Protein AF-A0A7J2ISH5-F1 (afdb_monomer)
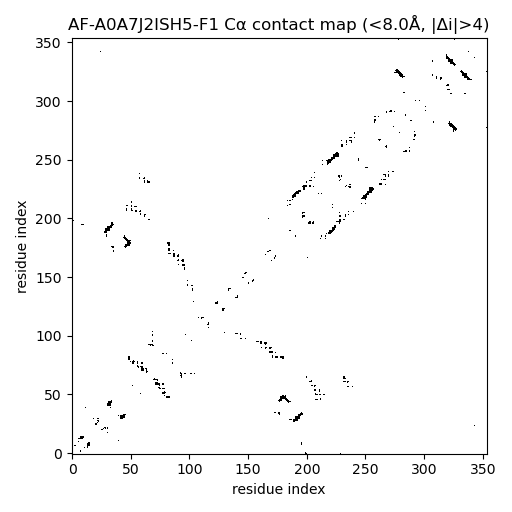
Structure (mmCIF, N/CA/C/O backbone):
data_AF-A0A7J2ISH5-F1
#
_entry.id   AF-A0A7J2ISH5-F1
#
loop_
_atom_site.group_PDB
_atom_site.id
_atom_site.type_symbol
_atom_site.label_atom_id
_atom_site.label_alt_id
_atom_site.label_comp_id
_atom_site.label_asym_id
_atom_site.label_entity_id
_atom_site.label_seq_id
_atom_site.pdbx_PDB_ins_code
_atom_site.Cartn_x
_atom_site.Cartn_y
_atom_site.Cartn_z
_atom_site.occupancy
_atom_site.B_iso_or_equiv
_atom_site.auth_seq_id
_atom_site.auth_comp_id
_atom_site.auth_asym_id
_atom_site.auth_atom_id
_atom_site.pdbx_PDB_model_num
ATOM 1 N N . MET A 1 1 ? 5.083 5.570 8.908 1.00 40.94 1 MET A N 1
ATOM 2 C CA . MET A 1 1 ? 6.265 6.391 8.578 1.00 40.94 1 MET A CA 1
ATOM 3 C C . MET A 1 1 ? 5.951 7.244 7.357 1.00 40.94 1 MET A C 1
ATOM 5 O O . MET A 1 1 ? 5.723 6.684 6.296 1.00 40.94 1 MET A O 1
ATOM 9 N N . ASN A 1 2 ? 5.937 8.576 7.490 1.00 43.66 2 ASN A N 1
ATOM 10 C CA . ASN A 1 2 ? 5.991 9.467 6.325 1.00 43.66 2 ASN A CA 1
ATOM 11 C C . ASN A 1 2 ? 7.421 9.407 5.792 1.00 43.66 2 ASN A C 1
ATOM 13 O O . ASN A 1 2 ? 8.337 9.853 6.484 1.00 43.66 2 ASN A O 1
ATOM 17 N N . ARG A 1 3 ? 7.624 8.808 4.616 1.00 52.16 3 ARG A N 1
ATOM 18 C CA . ARG A 1 3 ? 8.932 8.727 3.952 1.00 52.16 3 ARG A CA 1
ATOM 19 C C . ARG A 1 3 ? 9.424 10.153 3.678 1.00 52.16 3 ARG A C 1
ATOM 21 O O . ARG A 1 3 ? 8.978 10.807 2.735 1.00 52.16 3 ARG A O 1
ATOM 28 N N . LYS A 1 4 ? 10.262 10.679 4.576 1.00 47.38 4 LYS A N 1
ATOM 29 C CA . LYS A 1 4 ? 10.822 12.033 4.504 1.00 47.38 4 LYS A CA 1
ATOM 30 C C . LYS A 1 4 ? 12.068 12.000 3.634 1.00 47.38 4 LYS A C 1
ATOM 32 O O . LYS A 1 4 ? 13.086 11.486 4.067 1.00 47.38 4 LYS A O 1
ATOM 37 N N . GLY A 1 5 ? 12.012 12.601 2.454 1.00 44.84 5 GLY A N 1
ATOM 38 C CA . GLY A 1 5 ? 13.167 12.739 1.573 1.00 44.84 5 GLY A CA 1
ATOM 39 C C . GLY A 1 5 ? 12.929 13.824 0.532 1.00 44.84 5 GLY A C 1
ATOM 40 O O . GLY A 1 5 ? 11.785 14.128 0.204 1.00 44.84 5 GLY A O 1
ATOM 41 N N . LYS A 1 6 ? 14.009 14.402 -0.004 1.00 42.66 6 LYS A N 1
ATOM 42 C CA . LYS A 1 6 ? 13.955 15.448 -1.044 1.00 42.66 6 LYS A CA 1
ATOM 43 C C . LYS A 1 6 ? 13.217 14.987 -2.316 1.00 42.66 6 LYS A C 1
ATOM 45 O O . LYS A 1 6 ? 12.696 15.811 -3.055 1.00 42.66 6 LYS A O 1
ATOM 50 N N . LEU A 1 7 ? 13.143 13.673 -2.535 1.00 43.91 7 LEU A N 1
ATOM 51 C CA . LEU A 1 7 ? 12.452 13.031 -3.657 1.00 43.91 7 LEU A CA 1
ATOM 52 C C . LEU A 1 7 ? 11.090 12.421 -3.274 1.00 43.91 7 LEU A C 1
ATOM 54 O O . LEU A 1 7 ? 10.508 11.691 -4.064 1.00 43.91 7 LEU A O 1
ATOM 58 N N . SER A 1 8 ? 10.572 12.710 -2.076 1.00 54.62 8 SER A N 1
ATOM 59 C CA . SER A 1 8 ? 9.232 12.273 -1.678 1.00 54.62 8 SER A CA 1
ATOM 60 C C . SER A 1 8 ? 8.175 13.007 -2.497 1.00 54.62 8 SER A C 1
ATOM 62 O O . SER A 1 8 ? 8.199 14.235 -2.568 1.00 54.62 8 SER A O 1
ATOM 64 N N . LEU A 1 9 ? 7.214 12.276 -3.057 1.00 55.91 9 LEU A N 1
ATOM 65 C CA . LEU A 1 9 ? 6.087 12.850 -3.799 1.00 55.91 9 LEU A CA 1
ATOM 66 C C . LEU A 1 9 ? 5.048 13.523 -2.888 1.00 55.91 9 LEU A C 1
ATOM 68 O O . LEU A 1 9 ? 4.191 14.270 -3.356 1.00 55.91 9 LEU A O 1
ATOM 72 N N . ASN A 1 10 ? 5.206 13.384 -1.567 1.00 58.44 10 ASN A N 1
ATOM 73 C CA . ASN A 1 10 ? 4.537 14.243 -0.590 1.00 58.44 10 ASN A CA 1
ATOM 74 C C . ASN A 1 10 ? 5.005 15.709 -0.676 1.00 58.44 10 ASN A C 1
ATOM 76 O O . ASN A 1 10 ? 4.338 16.583 -0.132 1.00 58.44 10 ASN A O 1
ATOM 80 N N . ASN A 1 11 ? 6.141 15.993 -1.327 1.00 65.75 11 ASN A N 1
ATOM 81 C CA . ASN A 1 11 ? 6.554 17.357 -1.648 1.00 65.75 11 ASN A CA 1
ATOM 82 C C . ASN A 1 11 ? 5.901 17.796 -2.979 1.00 65.75 11 ASN A C 1
ATOM 84 O O . ASN A 1 11 ? 6.202 17.188 -4.011 1.00 65.75 11 ASN A O 1
ATOM 88 N N . PRO A 1 12 ? 5.063 18.855 -2.987 1.00 67.94 12 PRO A N 1
ATOM 89 C CA . PRO A 1 12 ? 4.441 19.382 -4.203 1.00 67.94 12 PRO A CA 1
ATOM 90 C C . PRO A 1 12 ? 5.442 19.716 -5.318 1.00 67.94 12 PRO A C 1
ATOM 92 O O . PRO A 1 12 ? 5.183 19.416 -6.476 1.00 67.94 12 PRO A O 1
ATOM 95 N N . GLU A 1 13 ? 6.614 20.267 -4.989 1.00 67.00 13 GLU A N 1
ATOM 96 C CA . GLU A 1 13 ? 7.634 20.638 -5.983 1.00 67.00 13 GLU A CA 1
ATOM 97 C C . GLU A 1 13 ? 8.220 19.408 -6.684 1.00 67.00 13 GLU A C 1
ATOM 99 O O . GLU A 1 13 ? 8.442 19.402 -7.897 1.00 67.00 13 GLU A O 1
ATOM 104 N N . THR A 1 14 ? 8.462 18.348 -5.912 1.00 64.44 14 THR A N 1
ATOM 105 C CA . THR A 1 14 ? 8.976 17.076 -6.424 1.00 64.44 14 THR A CA 1
ATOM 106 C C . THR A 1 14 ? 7.922 16.373 -7.268 1.00 64.44 14 THR A C 1
ATOM 108 O O . THR A 1 14 ? 8.252 15.849 -8.333 1.00 64.44 14 THR A O 1
ATOM 111 N N . PHE A 1 15 ? 6.662 16.397 -6.827 1.00 68.94 15 PHE A N 1
ATOM 112 C CA . PHE A 1 15 ? 5.535 15.880 -7.597 1.00 68.94 15 PHE A CA 1
ATOM 113 C C . PHE A 1 15 ? 5.402 16.604 -8.939 1.00 68.94 15 PHE A C 1
ATOM 115 O O . PHE A 1 15 ? 5.421 15.957 -9.982 1.00 68.94 15 PHE A O 1
ATOM 122 N N . ASP A 1 16 ? 5.392 17.937 -8.936 1.00 69.50 16 ASP A N 1
ATOM 123 C CA . ASP A 1 16 ? 5.338 18.755 -10.150 1.00 69.50 16 ASP A CA 1
ATOM 124 C C . ASP A 1 16 ? 6.510 18.479 -11.092 1.00 69.50 16 ASP A C 1
ATOM 126 O O . ASP A 1 16 ? 6.350 18.448 -12.315 1.00 69.50 16 ASP A O 1
ATOM 130 N N . MET A 1 17 ? 7.711 18.294 -10.542 1.00 66.81 17 MET A N 1
ATOM 131 C CA . MET A 1 17 ? 8.890 17.937 -11.323 1.00 66.81 17 MET A CA 1
ATOM 132 C C . MET A 1 17 ? 8.715 16.571 -11.992 1.00 66.81 17 MET A C 1
ATOM 134 O O . MET A 1 17 ? 9.031 16.439 -13.179 1.00 66.81 17 MET A O 1
ATOM 138 N N . LEU A 1 18 ? 8.217 15.569 -11.261 1.00 67.94 18 LEU A N 1
ATOM 139 C CA . LEU A 1 18 ? 8.038 14.217 -11.787 1.00 67.94 18 LEU A CA 1
ATOM 140 C C . LEU A 1 18 ? 6.889 14.168 -12.796 1.00 67.94 18 LEU A C 1
ATOM 142 O O . LEU A 1 18 ? 7.069 13.607 -13.871 1.00 67.94 18 LEU A O 1
ATOM 146 N N . LEU A 1 19 ? 5.783 14.863 -12.537 1.00 72.50 19 LEU A N 1
ATOM 147 C CA . LEU A 1 19 ? 4.677 15.044 -13.476 1.00 72.50 19 LEU A CA 1
ATOM 148 C C . LEU A 1 19 ? 5.141 15.715 -14.775 1.00 72.50 19 LEU A C 1
ATOM 150 O O . LEU A 1 19 ? 4.875 15.216 -15.867 1.00 72.50 19 LEU A O 1
ATOM 154 N N . LYS A 1 20 ? 5.903 16.815 -14.685 1.00 71.06 20 LYS A N 1
ATOM 155 C CA . LYS A 1 20 ? 6.504 17.471 -15.861 1.00 71.06 20 LYS A CA 1
ATOM 156 C C . LYS A 1 20 ? 7.441 16.530 -16.607 1.00 71.06 20 LYS A C 1
ATOM 158 O O . LYS A 1 20 ? 7.514 16.598 -17.833 1.00 71.06 20 LYS A O 1
ATOM 163 N N . LEU A 1 21 ? 8.174 15.678 -15.894 1.00 66.69 21 LEU A N 1
ATOM 164 C CA . LEU A 1 21 ? 9.061 14.697 -16.503 1.00 66.69 21 LEU A CA 1
ATOM 165 C C . LEU A 1 21 ? 8.260 13.612 -17.223 1.00 66.69 21 LEU A C 1
ATOM 167 O O . LEU A 1 21 ? 8.535 13.375 -18.393 1.00 66.69 21 LEU A O 1
ATOM 171 N N . VAL A 1 22 ? 7.247 13.021 -16.593 1.00 70.56 22 VAL A N 1
ATOM 172 C CA . VAL A 1 22 ? 6.375 12.016 -17.216 1.00 70.56 22 VAL A CA 1
ATOM 173 C C . VAL A 1 22 ? 5.675 12.614 -18.432 1.00 70.56 22 VAL A C 1
ATOM 175 O O . VAL A 1 22 ? 5.897 12.124 -19.531 1.00 70.56 22 VAL A O 1
ATOM 178 N N . ASN A 1 23 ? 4.989 13.751 -18.305 1.00 70.94 23 ASN A N 1
ATOM 179 C CA . ASN A 1 23 ? 4.281 14.383 -19.427 1.00 70.94 23 ASN A CA 1
ATOM 180 C C . ASN A 1 23 ? 5.216 14.783 -20.581 1.00 70.94 23 ASN A C 1
ATOM 182 O O . ASN A 1 23 ? 4.859 14.681 -21.752 1.00 70.94 23 ASN A O 1
ATOM 186 N N . LYS A 1 24 ? 6.446 15.224 -20.281 1.00 70.31 24 LYS A N 1
ATOM 187 C CA . LYS A 1 24 ? 7.432 15.584 -21.314 1.00 70.31 24 LYS A CA 1
ATOM 188 C C . LYS A 1 24 ? 8.067 14.364 -21.984 1.00 70.31 24 LYS A C 1
ATOM 190 O O . LYS A 1 24 ? 8.504 14.462 -23.130 1.00 70.31 24 LYS A O 1
ATOM 195 N N . LYS A 1 25 ? 8.245 13.264 -21.253 1.00 63.94 25 LYS A N 1
ATOM 196 C CA . LYS A 1 25 ? 9.018 12.091 -21.702 1.00 63.94 25 LYS A CA 1
ATOM 197 C C . LYS A 1 25 ? 8.127 10.966 -22.226 1.00 63.94 25 LYS A C 1
ATOM 199 O O . LYS A 1 25 ? 8.562 10.218 -23.095 1.00 63.94 25 LYS A O 1
ATOM 204 N N . LEU A 1 26 ? 6.905 10.880 -21.723 1.00 69.94 26 LEU A N 1
ATOM 205 C CA . LEU A 1 26 ? 5.863 9.917 -22.047 1.00 69.94 26 LEU A CA 1
ATOM 206 C C . LEU A 1 26 ? 4.548 10.684 -22.290 1.00 69.94 26 LEU A C 1
ATOM 208 O O . LEU A 1 26 ? 3.617 10.566 -21.502 1.00 69.94 26 LEU A O 1
ATOM 212 N N . PRO A 1 27 ? 4.451 11.484 -23.369 1.00 71.38 27 PRO A N 1
ATOM 213 C CA . PRO A 1 27 ? 3.268 12.312 -23.636 1.00 71.38 27 PRO A CA 1
ATOM 214 C C . PRO A 1 27 ? 1.985 11.505 -23.885 1.00 71.38 27 PRO A C 1
ATOM 216 O O . PRO A 1 27 ? 0.902 12.072 -23.885 1.00 71.38 27 PRO A O 1
ATOM 219 N N . GLU A 1 28 ? 2.111 10.196 -24.105 1.00 77.06 28 GLU A N 1
ATOM 220 C CA . GLU A 1 28 ? 0.989 9.273 -24.307 1.00 77.06 28 GLU A CA 1
ATOM 221 C C . GLU A 1 28 ? 0.719 8.393 -23.079 1.00 77.06 28 GLU A C 1
ATOM 223 O O . GLU A 1 28 ? -0.080 7.468 -23.152 1.00 77.06 28 GLU A O 1
ATOM 228 N N . ALA A 1 29 ? 1.400 8.648 -21.955 1.00 80.38 29 ALA A N 1
ATOM 229 C CA . ALA A 1 29 ? 1.060 8.004 -20.695 1.00 80.38 29 ALA A CA 1
ATOM 230 C C . ALA A 1 29 ? -0.149 8.693 -20.057 1.00 80.38 29 ALA A C 1
ATOM 232 O O . ALA A 1 29 ? -0.211 9.921 -19.959 1.00 80.38 29 ALA A O 1
ATOM 233 N N . ASN A 1 30 ? -1.075 7.887 -19.554 1.00 84.19 30 ASN A N 1
ATOM 234 C CA . ASN A 1 30 ? -2.210 8.353 -18.777 1.00 84.19 30 ASN A CA 1
ATOM 235 C C . ASN A 1 30 ? -1.737 8.565 -17.340 1.00 84.19 30 ASN A C 1
ATOM 237 O O . ASN A 1 30 ? -1.517 7.611 -16.593 1.00 84.19 30 ASN A O 1
ATOM 241 N N . THR A 1 31 ? -1.502 9.823 -16.978 1.00 85.06 31 THR A N 1
ATOM 242 C CA . THR A 1 31 ? -1.039 10.176 -15.635 1.00 85.06 31 THR A CA 1
ATOM 243 C C . THR A 1 31 ? -2.227 10.448 -14.726 1.00 85.06 31 THR A C 1
ATOM 245 O O . THR A 1 31 ? -3.045 11.315 -15.030 1.00 85.06 31 THR A O 1
ATOM 248 N N . MET A 1 32 ? -2.291 9.736 -13.604 1.00 88.00 32 MET A N 1
ATOM 249 C CA . MET A 1 32 ? -3.380 9.812 -12.634 1.00 88.00 32 MET A CA 1
ATOM 250 C C . MET A 1 32 ? -2.851 9.926 -11.204 1.00 88.00 32 MET A C 1
ATOM 252 O O . MET A 1 32 ? -1.710 9.559 -10.912 1.00 88.00 32 MET A O 1
ATOM 256 N N . TYR A 1 33 ? -3.699 10.408 -10.300 1.00 88.69 33 TYR A N 1
ATOM 257 C CA . TYR A 1 33 ? -3.421 10.485 -8.870 1.00 88.69 33 TYR A CA 1
ATOM 258 C C . TYR A 1 33 ? -4.453 9.702 -8.054 1.00 88.69 33 TYR A C 1
ATOM 260 O O . TYR A 1 33 ? -5.654 9.913 -8.201 1.00 88.69 33 TYR A O 1
ATOM 268 N N . PHE A 1 34 ? -3.978 8.851 -7.147 1.00 90.56 34 PHE A N 1
ATOM 269 C CA . PHE A 1 34 ? -4.79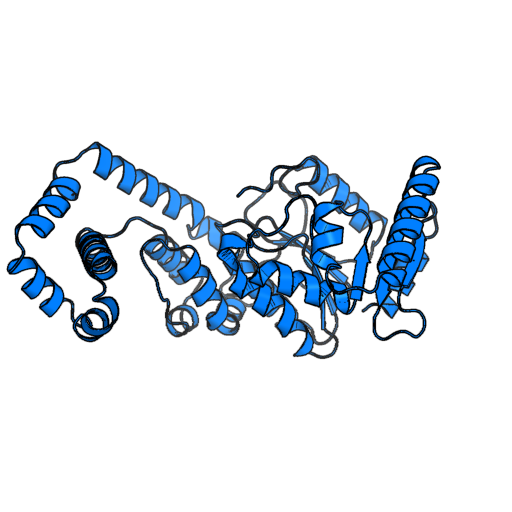3 8.127 -6.176 1.00 90.56 34 PHE A CA 1
ATOM 270 C C . PHE A 1 34 ? -4.396 8.532 -4.755 1.00 90.56 34 PHE A C 1
ATOM 272 O O . PHE A 1 34 ? -3.269 8.280 -4.329 1.00 90.56 34 PHE A O 1
ATOM 279 N N . GLY A 1 35 ? -5.300 9.158 -4.003 1.00 90.38 35 GLY A N 1
ATOM 280 C CA . GLY A 1 35 ? -5.009 9.580 -2.632 1.00 90.38 35 GLY A CA 1
ATOM 281 C C . GLY A 1 35 ? -5.889 10.720 -2.136 1.00 90.38 35 GLY A C 1
ATOM 282 O O . GLY A 1 35 ? -6.903 11.051 -2.744 1.00 90.38 35 GLY A O 1
ATOM 283 N N . VAL A 1 36 ? -5.516 11.346 -1.021 1.00 89.25 36 VAL A N 1
ATOM 284 C CA . VAL A 1 36 ? -6.387 12.304 -0.304 1.00 89.25 36 VAL A CA 1
ATOM 285 C C . VAL A 1 36 ? -6.113 13.784 -0.599 1.00 89.25 36 VAL A C 1
ATOM 287 O O . VAL A 1 36 ? -6.916 14.638 -0.210 1.00 89.25 36 VAL A O 1
ATOM 290 N N . ARG A 1 37 ? -5.001 14.111 -1.267 1.00 85.00 37 ARG A N 1
ATOM 291 C CA . ARG A 1 37 ? -4.600 15.492 -1.591 1.00 85.00 37 ARG A CA 1
ATOM 292 C C . ARG A 1 37 ? -5.498 16.116 -2.640 1.00 85.00 37 ARG A C 1
ATOM 294 O O . ARG A 1 37 ? -5.913 15.440 -3.569 1.00 85.00 37 ARG A O 1
ATOM 301 N N . GLU A 1 38 ? -5.729 17.417 -2.530 1.00 82.88 38 GLU A N 1
ATOM 302 C CA . GLU A 1 38 ? -6.557 18.195 -3.466 1.00 82.88 38 GLU A CA 1
ATOM 303 C C . GLU A 1 38 ? -5.753 19.224 -4.267 1.00 82.88 38 GLU A C 1
ATOM 305 O O . GLU A 1 38 ? -6.249 19.778 -5.240 1.00 82.88 38 GLU A O 1
ATOM 310 N N . ASP A 1 39 ? -4.502 19.474 -3.886 1.00 80.31 39 ASP A N 1
ATOM 311 C CA . ASP A 1 39 ? -3.648 20.511 -4.467 1.00 80.31 39 ASP A CA 1
ATOM 312 C C . ASP A 1 39 ? -2.983 20.098 -5.792 1.00 80.31 39 ASP A C 1
ATOM 314 O O . ASP A 1 39 ? -2.158 20.834 -6.331 1.00 80.31 39 ASP A O 1
ATOM 318 N N . LEU A 1 40 ? -3.328 18.923 -6.323 1.00 79.06 40 LEU A N 1
ATOM 319 C CA . LEU A 1 40 ? -2.703 18.334 -7.502 1.00 79.06 40 LEU A CA 1
ATOM 320 C C . LEU A 1 40 ? -3.560 18.558 -8.749 1.00 79.06 40 LEU A C 1
ATOM 322 O O . LEU A 1 40 ? -4.726 18.177 -8.794 1.00 79.06 40 LEU A O 1
ATOM 326 N N . ASN A 1 41 ? -2.955 19.121 -9.797 1.00 81.06 41 ASN A N 1
ATOM 327 C CA . ASN A 1 41 ? -3.605 19.314 -11.095 1.00 81.06 41 ASN A CA 1
ATOM 328 C C . ASN A 1 41 ? -3.410 18.084 -12.004 1.00 81.06 41 ASN A C 1
ATOM 330 O O . ASN A 1 41 ? -2.741 18.161 -13.037 1.00 81.06 41 ASN A O 1
ATOM 334 N N . VAL A 1 42 ? -3.928 16.935 -11.564 1.00 82.88 42 VAL A N 1
ATOM 335 C CA . VAL A 1 42 ? -3.865 15.634 -12.255 1.00 82.88 42 VAL A CA 1
ATOM 336 C C . VAL A 1 42 ? -5.219 14.939 -12.118 1.00 82.88 42 VAL A C 1
ATOM 338 O O . VAL A 1 42 ? -5.909 15.124 -11.117 1.00 82.88 42 VAL A O 1
ATOM 341 N N . GLU A 1 43 ? -5.604 14.149 -13.121 1.00 87.69 43 GLU A N 1
ATOM 342 C CA . GLU A 1 43 ? -6.829 13.350 -13.082 1.00 87.69 43 GLU A CA 1
ATOM 343 C C . GLU A 1 43 ? -6.827 12.406 -11.875 1.00 87.69 43 GLU A C 1
ATOM 345 O O . GLU A 1 43 ? -5.858 11.684 -11.625 1.00 87.69 43 GLU A O 1
ATOM 350 N N . ARG A 1 44 ? -7.910 12.440 -11.099 1.00 89.19 44 ARG A N 1
ATOM 351 C CA . ARG A 1 44 ? -8.061 11.608 -9.911 1.00 89.19 44 ARG A CA 1
ATOM 352 C C . ARG A 1 44 ? -8.535 10.218 -10.313 1.00 89.19 44 ARG A C 1
ATOM 354 O O . ARG A 1 44 ? -9.540 10.085 -10.999 1.00 89.19 44 ARG A O 1
ATOM 361 N N . LEU A 1 45 ? -7.835 9.204 -9.822 1.00 90.06 45 LEU A N 1
ATOM 362 C CA . LEU A 1 45 ? -8.274 7.819 -9.854 1.00 90.06 45 LEU A CA 1
ATOM 363 C C . LEU A 1 45 ? -9.176 7.560 -8.642 1.00 90.06 45 LEU A C 1
ATOM 365 O O . LEU A 1 45 ? -8.743 7.735 -7.501 1.00 90.06 45 LEU A O 1
ATOM 369 N N . LEU A 1 46 ? -10.411 7.136 -8.900 1.00 91.69 46 LEU A N 1
ATOM 370 C CA . LEU A 1 46 ? -11.296 6.520 -7.917 1.00 91.69 46 LEU A CA 1
ATOM 371 C C . LEU A 1 46 ? -11.360 5.026 -8.222 1.00 91.69 46 LEU A C 1
ATOM 373 O O . LEU A 1 46 ? -11.480 4.641 -9.380 1.00 91.69 46 LEU A O 1
ATOM 377 N N . ALA A 1 47 ? -11.224 4.190 -7.196 1.00 92.19 47 ALA A N 1
ATOM 378 C CA . ALA A 1 47 ? -11.417 2.754 -7.334 1.00 92.19 47 ALA A CA 1
ATOM 379 C C . ALA A 1 47 ? -12.833 2.377 -6.901 1.00 92.19 47 ALA A C 1
ATOM 381 O O . ALA A 1 47 ? -13.391 2.955 -5.967 1.00 92.19 47 ALA A O 1
ATOM 382 N N . SER A 1 48 ? -13.417 1.383 -7.553 1.00 93.06 48 SER A N 1
ATOM 383 C CA . SER A 1 48 ? -14.746 0.919 -7.194 1.00 93.06 48 SER A CA 1
ATOM 384 C C . SER A 1 48 ? -14.713 0.127 -5.888 1.00 93.06 48 SER A C 1
ATOM 386 O O . SER A 1 48 ? -13.765 -0.615 -5.598 1.00 93.06 48 SER A O 1
ATOM 388 N N . MET A 1 49 ? -15.798 0.202 -5.120 1.00 94.12 49 MET A N 1
ATOM 389 C CA . MET A 1 49 ? -16.037 -0.720 -4.014 1.00 94.12 49 MET A CA 1
ATOM 390 C C . MET A 1 49 ? -16.005 -2.177 -4.479 1.00 94.12 49 MET A C 1
ATOM 392 O O . MET A 1 49 ? -15.631 -3.036 -3.689 1.00 94.12 49 MET A O 1
ATOM 396 N N . GLU A 1 50 ? -16.305 -2.482 -5.744 1.00 93.25 50 GLU A N 1
ATOM 397 C CA . GLU A 1 50 ? -16.164 -3.839 -6.279 1.00 93.25 50 GLU A CA 1
ATOM 398 C C . GLU A 1 50 ? -14.715 -4.351 -6.207 1.00 93.25 50 GLU A C 1
ATOM 400 O O . GLU A 1 50 ? -14.476 -5.460 -5.729 1.00 93.25 50 GLU A O 1
ATOM 405 N N . SER A 1 51 ? -13.730 -3.506 -6.520 1.00 93.38 51 SER A N 1
ATOM 406 C CA . SER A 1 51 ? -12.306 -3.838 -6.375 1.00 93.38 51 SER A CA 1
ATOM 407 C C . SER A 1 51 ? -11.920 -4.103 -4.915 1.00 93.38 51 SER A C 1
ATOM 409 O O . SER A 1 51 ? -11.067 -4.949 -4.634 1.00 93.38 51 SER A O 1
ATOM 411 N N . VAL A 1 52 ? -12.588 -3.453 -3.952 1.00 95.19 52 VAL A N 1
ATOM 412 C CA . VAL A 1 52 ? -12.437 -3.766 -2.517 1.00 95.19 52 VAL A CA 1
ATOM 413 C C . VAL A 1 52 ? -12.988 -5.158 -2.196 1.00 95.19 52 VAL A C 1
ATOM 415 O O . VAL A 1 52 ? -12.392 -5.876 -1.390 1.00 95.19 52 VAL A O 1
ATOM 418 N N . LYS A 1 53 ? -14.106 -5.565 -2.811 1.00 94.56 53 LYS A N 1
ATOM 419 C CA . LYS A 1 53 ? -14.723 -6.887 -2.597 1.00 94.56 53 LYS A CA 1
ATOM 420 C C . LYS A 1 53 ? -13.879 -8.009 -3.198 1.00 94.56 53 LYS A C 1
ATOM 422 O O . LYS A 1 53 ? -13.723 -9.055 -2.560 1.00 94.56 53 LYS A O 1
ATOM 427 N N . GLU A 1 54 ? -13.321 -7.794 -4.383 1.00 92.38 54 GLU A N 1
ATOM 428 C CA . GLU A 1 54 ? -12.441 -8.748 -5.065 1.00 92.38 54 GLU A CA 1
ATOM 429 C C . GLU A 1 54 ? -11.088 -8.884 -4.355 1.00 92.38 54 GLU A C 1
ATOM 431 O O . GLU A 1 54 ? -10.586 -9.993 -4.176 1.00 92.38 54 GLU A O 1
ATOM 436 N N . ALA A 1 55 ? -10.538 -7.777 -3.847 1.00 93.81 55 ALA A N 1
ATOM 437 C CA . ALA A 1 55 ? -9.326 -7.773 -3.028 1.00 93.81 55 ALA A CA 1
ATOM 438 C C . ALA A 1 55 ? -9.596 -8.007 -1.524 1.00 93.81 55 ALA A C 1
ATOM 440 O O . ALA A 1 55 ? -8.699 -7.821 -0.699 1.00 93.81 55 ALA A O 1
ATOM 441 N N . ALA A 1 56 ? -10.809 -8.417 -1.129 1.00 96.06 56 ALA A N 1
ATOM 442 C CA . ALA A 1 56 ? -11.234 -8.421 0.275 1.00 96.06 56 ALA A CA 1
ATOM 443 C C . ALA A 1 56 ? -10.333 -9.251 1.198 1.00 96.06 56 ALA A C 1
ATOM 445 O O . ALA A 1 56 ? -10.166 -8.890 2.363 1.00 96.06 56 ALA A O 1
ATOM 446 N N . ASP A 1 57 ? -9.755 -10.347 0.703 1.00 95.31 57 ASP A N 1
ATOM 447 C CA . ASP A 1 57 ? -8.873 -11.203 1.496 1.00 95.31 57 ASP A CA 1
ATOM 448 C C . ASP A 1 57 ? -7.615 -10.441 1.931 1.00 95.31 57 ASP A C 1
ATOM 450 O O . ASP A 1 57 ? -7.339 -10.317 3.128 1.00 95.31 57 ASP A O 1
ATOM 454 N N . ILE A 1 58 ? -6.906 -9.837 0.973 1.00 95.56 58 ILE A N 1
ATOM 455 C CA . ILE A 1 58 ? -5.680 -9.090 1.260 1.00 95.56 58 ILE A CA 1
ATOM 456 C C . ILE A 1 58 ? -5.968 -7.755 1.958 1.00 95.56 58 ILE A C 1
ATOM 458 O O . ILE A 1 58 ? -5.219 -7.355 2.851 1.00 95.56 58 ILE A O 1
ATOM 462 N N . VAL A 1 59 ? -7.084 -7.090 1.637 1.00 96.88 59 VAL A N 1
ATOM 463 C CA . VAL A 1 59 ? -7.510 -5.861 2.328 1.00 96.88 59 VAL A CA 1
ATOM 464 C C . VAL A 1 59 ? -7.844 -6.159 3.793 1.00 96.88 59 VAL A C 1
ATOM 466 O O . VAL A 1 59 ? -7.444 -5.409 4.684 1.00 96.88 59 VAL A O 1
ATOM 469 N N . ALA A 1 60 ? -8.520 -7.274 4.087 1.00 96.75 60 ALA A N 1
ATOM 470 C CA . ALA A 1 60 ? -8.814 -7.680 5.460 1.00 96.75 60 ALA A CA 1
ATOM 471 C C . ALA A 1 60 ? -7.538 -7.973 6.265 1.00 96.75 60 ALA A C 1
ATOM 473 O O . ALA A 1 60 ? -7.465 -7.598 7.441 1.00 96.75 60 ALA A O 1
ATOM 474 N N . GLU A 1 61 ? -6.535 -8.609 5.652 1.00 95.00 61 GLU A N 1
ATOM 475 C CA . GLU A 1 61 ? -5.219 -8.814 6.269 1.00 95.00 61 GLU A CA 1
ATOM 476 C C . GLU A 1 61 ? -4.507 -7.485 6.542 1.00 95.00 61 GLU A C 1
ATOM 478 O O . GLU A 1 61 ? -4.056 -7.243 7.666 1.00 95.00 61 GLU A O 1
ATOM 483 N N . ALA A 1 62 ? -4.474 -6.594 5.551 1.00 95.38 62 ALA A N 1
ATOM 484 C CA . ALA A 1 62 ? -3.851 -5.280 5.650 1.00 95.38 62 ALA A CA 1
ATOM 485 C C . ALA A 1 62 ? -4.481 -4.427 6.767 1.00 95.38 62 ALA A C 1
ATOM 487 O O . ALA A 1 62 ? -3.776 -3.859 7.602 1.00 95.38 62 ALA A O 1
ATOM 488 N N . LEU A 1 63 ? -5.815 -4.399 6.849 1.00 95.81 63 LEU A N 1
ATOM 489 C CA . LEU A 1 63 ? -6.553 -3.684 7.893 1.00 95.81 63 LEU A CA 1
ATOM 490 C C . LEU A 1 63 ? -6.335 -4.288 9.290 1.00 95.81 63 LEU A C 1
ATOM 492 O O . LEU A 1 63 ? -6.256 -3.555 10.281 1.00 95.81 63 LEU A O 1
ATOM 496 N N . ALA A 1 64 ? -6.222 -5.614 9.392 1.00 93.62 64 ALA A N 1
ATOM 497 C CA . ALA A 1 64 ? -5.918 -6.281 10.656 1.00 93.62 64 ALA A CA 1
ATOM 498 C C . ALA A 1 64 ? -4.488 -5.978 11.137 1.00 93.62 64 ALA A C 1
ATOM 500 O O . ALA A 1 64 ? -4.273 -5.855 12.343 1.00 93.62 64 ALA A O 1
ATOM 501 N N . ALA A 1 65 ? -3.533 -5.807 10.216 1.00 91.19 65 ALA A N 1
ATOM 502 C CA . ALA A 1 65 ? -2.149 -5.467 10.541 1.00 91.19 65 ALA A CA 1
ATOM 503 C C . ALA A 1 65 ? -2.009 -4.070 11.173 1.00 91.19 65 ALA A C 1
ATOM 505 O O . ALA A 1 65 ? -1.180 -3.871 12.063 1.00 91.19 65 ALA A O 1
ATOM 506 N N . ILE A 1 66 ? -2.843 -3.105 10.766 1.00 91.00 66 ILE A N 1
A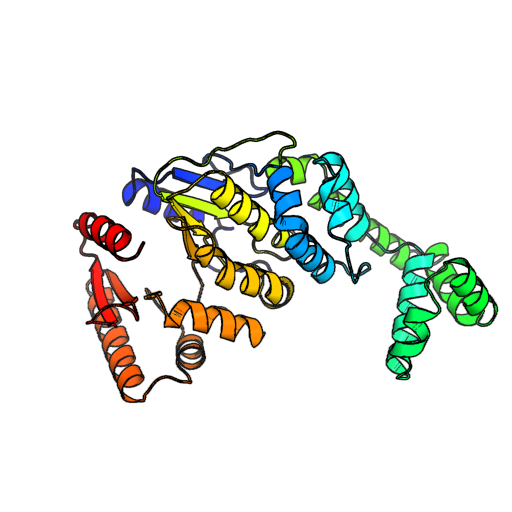TOM 507 C CA . ILE A 1 66 ? -2.800 -1.738 11.314 1.00 91.00 66 ILE A CA 1
ATOM 508 C C . ILE A 1 66 ? -3.714 -1.508 12.517 1.00 91.00 66 ILE A C 1
ATOM 510 O O . ILE A 1 66 ? -3.449 -0.582 13.294 1.00 91.00 66 ILE A O 1
ATOM 514 N N . SER A 1 67 ? -4.748 -2.335 12.704 1.00 89.69 67 SER A N 1
ATOM 515 C CA . SER A 1 67 ? -5.693 -2.195 13.813 1.00 89.69 67 SER A CA 1
ATOM 516 C C . SER A 1 67 ? -5.092 -2.653 15.141 1.00 89.69 67 SER A C 1
ATOM 518 O O . SER A 1 67 ? -4.754 -3.816 15.344 1.00 89.69 67 SER A O 1
ATOM 520 N N . GLU A 1 68 ? -5.080 -1.766 16.135 1.00 84.12 68 GLU A N 1
ATOM 521 C CA . GLU A 1 68 ? -4.632 -2.131 17.485 1.00 84.12 68 GLU A CA 1
ATOM 522 C C . GLU A 1 68 ? -5.608 -3.049 18.235 1.00 84.12 68 GLU A C 1
ATOM 524 O O . GLU A 1 68 ? -5.222 -3.693 19.215 1.00 84.12 68 GLU A O 1
ATOM 529 N N . LYS A 1 69 ? -6.879 -3.105 17.815 1.00 84.81 69 LYS A N 1
ATOM 530 C CA . LYS A 1 69 ? -7.940 -3.826 18.541 1.00 84.81 69 LYS A CA 1
ATOM 531 C C . LYS A 1 69 ? -8.502 -5.034 17.801 1.00 84.81 69 LYS A C 1
ATOM 533 O O . LYS A 1 69 ? -9.111 -5.904 18.437 1.00 84.81 69 LYS A O 1
ATOM 538 N N . VAL A 1 70 ? -8.330 -5.113 16.484 1.00 85.94 70 VAL A N 1
ATOM 539 C CA . VAL A 1 70 ? -8.852 -6.207 15.659 1.00 85.94 70 VAL A CA 1
ATOM 540 C C . VAL A 1 70 ? -7.694 -6.988 15.052 1.00 85.94 70 VAL A C 1
ATOM 542 O O . VAL A 1 70 ? -7.101 -6.565 14.078 1.00 85.94 70 VAL A O 1
ATOM 545 N N . ARG A 1 71 ? -7.412 -8.176 15.603 1.00 84.25 71 ARG A N 1
ATOM 546 C CA . ARG A 1 71 ? -6.340 -9.058 15.103 1.00 84.25 71 ARG A CA 1
ATOM 547 C C . ARG A 1 71 ? -6.713 -9.855 13.847 1.00 84.25 71 ARG A C 1
ATOM 549 O O . ARG A 1 71 ? -5.844 -10.439 13.220 1.00 84.25 71 ARG A O 1
ATOM 556 N N . LYS A 1 72 ? -8.008 -9.968 13.540 1.00 90.25 72 LYS A N 1
ATOM 557 C CA . LYS A 1 72 ? -8.515 -10.695 12.371 1.00 90.25 72 LYS A CA 1
ATOM 558 C C . LYS A 1 72 ? -9.799 -10.050 11.880 1.00 90.25 72 LYS A C 1
ATOM 560 O O . LYS A 1 72 ? -10.741 -9.874 12.660 1.00 90.25 72 LYS A O 1
ATOM 565 N N . ILE A 1 73 ? -9.842 -9.746 10.592 1.00 93.12 73 ILE A N 1
ATOM 566 C CA . ILE A 1 73 ? -11.033 -9.286 9.885 1.00 93.12 73 ILE A CA 1
ATOM 567 C C . ILE A 1 73 ? -11.481 -10.422 8.969 1.00 93.12 73 ILE A C 1
ATOM 569 O O . ILE A 1 73 ? -10.664 -11.149 8.417 1.00 93.12 73 ILE A O 1
ATOM 573 N N . LYS A 1 74 ? -12.795 -10.640 8.908 1.00 94.06 74 LYS A N 1
ATOM 574 C CA . LYS A 1 74 ? -13.397 -11.619 8.005 1.00 94.06 74 LYS A CA 1
ATOM 575 C C . LYS A 1 74 ? -13.608 -10.942 6.645 1.00 94.06 74 LYS A C 1
ATOM 577 O O . LYS A 1 74 ? -14.309 -9.926 6.654 1.00 94.06 74 LYS A O 1
ATOM 582 N N . PRO A 1 75 ? -13.050 -11.459 5.540 1.00 95.19 75 PRO A N 1
ATOM 583 C CA . PRO A 1 75 ? -13.186 -10.860 4.210 1.00 95.19 75 PRO A CA 1
ATOM 584 C C . PRO A 1 75 ? -14.645 -10.641 3.796 1.00 95.19 75 PRO A C 1
ATOM 586 O O . PRO A 1 75 ? -14.981 -9.617 3.211 1.00 95.19 75 PRO A O 1
ATOM 589 N N . GLU A 1 76 ? -15.557 -11.529 4.207 1.00 94.19 76 GLU A N 1
ATOM 590 C CA . GLU A 1 76 ? -16.993 -11.436 3.903 1.00 94.19 76 GLU A CA 1
ATOM 591 C C . GLU A 1 76 ? -17.651 -10.173 4.468 1.00 94.19 76 GLU A C 1
ATOM 593 O O . GLU A 1 76 ? -18.709 -9.767 3.995 1.00 94.19 76 GLU A O 1
ATOM 598 N N . LYS A 1 77 ? -17.042 -9.537 5.479 1.00 93.00 77 LYS A N 1
ATOM 599 C CA . LYS A 1 77 ? -17.524 -8.242 5.970 1.00 93.00 77 LYS A CA 1
ATOM 600 C C . LYS A 1 77 ? -17.336 -7.143 4.938 1.00 93.00 77 LYS A C 1
ATOM 602 O O . LYS A 1 77 ? -18.196 -6.285 4.862 1.00 93.00 77 LYS A O 1
ATOM 607 N N . LEU A 1 78 ? -16.241 -7.175 4.183 1.00 94.81 78 LEU A N 1
ATOM 608 C CA . LEU A 1 78 ? -15.922 -6.153 3.187 1.00 94.81 78 LEU A CA 1
ATOM 609 C C . LEU A 1 78 ? -16.766 -6.327 1.919 1.00 94.81 78 LEU A C 1
ATOM 611 O O . LEU A 1 78 ? -17.135 -5.347 1.288 1.00 94.81 78 LEU A O 1
ATOM 615 N N . LYS A 1 79 ? -17.142 -7.572 1.597 1.00 91.88 79 LYS A N 1
ATOM 616 C CA . LYS A 1 79 ? -17.863 -7.925 0.363 1.00 91.88 79 LYS A CA 1
ATOM 617 C C . LYS A 1 79 ? -19.253 -7.289 0.211 1.00 91.88 79 LYS A C 1
ATOM 619 O O . LYS A 1 79 ? -19.763 -7.222 -0.897 1.00 91.88 79 LYS A O 1
ATOM 624 N N . ASN A 1 80 ? -19.863 -6.826 1.302 1.00 88.75 80 ASN A N 1
ATOM 625 C CA . ASN A 1 80 ? -21.227 -6.281 1.306 1.00 88.75 80 ASN A CA 1
ATOM 626 C C . ASN A 1 80 ? -21.286 -4.788 1.667 1.00 88.75 80 ASN A C 1
ATOM 628 O O . ASN A 1 80 ? -22.359 -4.303 2.008 1.00 88.75 80 ASN A O 1
ATOM 632 N N . MET A 1 81 ? -20.149 -4.090 1.679 1.00 95.06 81 MET A N 1
ATOM 633 C CA . MET A 1 81 ? -20.083 -2.683 2.078 1.00 95.06 81 MET A CA 1
ATOM 634 C C . MET A 1 81 ? -20.163 -1.764 0.860 1.00 95.06 81 MET A C 1
ATOM 636 O O . MET A 1 81 ? -19.566 -2.058 -0.176 1.00 95.06 81 MET A O 1
ATOM 640 N N . ASN A 1 82 ? -20.861 -0.645 1.025 1.00 96.38 82 ASN A N 1
ATOM 641 C CA . ASN A 1 82 ? -20.699 0.555 0.207 1.00 96.38 82 ASN A CA 1
ATOM 642 C C . ASN A 1 82 ? -19.612 1.470 0.831 1.00 96.38 82 ASN A C 1
ATOM 644 O O . ASN A 1 82 ? -19.025 1.129 1.867 1.00 96.38 82 ASN A O 1
ATOM 648 N N . VAL A 1 83 ? -19.317 2.621 0.227 1.00 97.06 83 VAL A N 1
ATOM 649 C CA . VAL A 1 83 ? -18.288 3.565 0.699 1.00 97.06 83 VAL A CA 1
ATOM 650 C C . VAL A 1 83 ? -18.598 4.065 2.114 1.00 97.06 83 VAL A C 1
ATOM 652 O O . VAL A 1 83 ? -17.698 4.146 2.954 1.00 97.06 83 VAL A O 1
ATOM 655 N N . GLU A 1 84 ? -19.865 4.356 2.416 1.00 97.50 84 GLU A N 1
ATOM 656 C CA . GLU A 1 84 ? -20.297 4.807 3.744 1.00 97.50 84 GLU A CA 1
ATOM 657 C C . GLU A 1 84 ? -20.101 3.725 4.815 1.00 97.50 84 GLU A C 1
ATOM 659 O O . GLU A 1 84 ? -19.516 3.980 5.874 1.00 97.50 84 GLU A O 1
ATOM 664 N N . ASP A 1 85 ? -20.516 2.494 4.533 1.00 97.69 85 ASP A N 1
ATOM 665 C CA . ASP A 1 85 ? -20.327 1.338 5.402 1.00 97.69 85 ASP A CA 1
ATOM 666 C C . ASP A 1 85 ? -18.843 1.049 5.622 1.00 97.69 85 ASP A C 1
ATOM 668 O O . ASP A 1 85 ? -18.426 0.759 6.750 1.00 97.69 85 ASP A O 1
ATOM 672 N N . PHE A 1 86 ? -18.032 1.151 4.566 1.00 97.81 86 PHE A N 1
ATOM 673 C CA . PHE A 1 86 ? -16.592 0.943 4.638 1.00 97.81 86 PHE A CA 1
ATOM 674 C C . PHE A 1 86 ? -15.911 2.039 5.465 1.00 97.81 86 PHE A C 1
ATOM 676 O O . PHE A 1 86 ? -15.132 1.721 6.364 1.00 97.81 86 PHE A O 1
ATOM 683 N N . SER A 1 87 ? -16.265 3.311 5.265 1.00 97.94 87 SER A N 1
ATOM 684 C CA . SER A 1 87 ? -15.812 4.434 6.099 1.00 97.94 87 SER A CA 1
ATOM 685 C C . SER A 1 87 ? -16.161 4.217 7.576 1.00 97.94 87 SER A C 1
ATOM 687 O O . SER A 1 87 ? -15.280 4.223 8.444 1.00 97.94 87 SER A O 1
ATOM 689 N N . ASN A 1 88 ? -17.426 3.915 7.875 1.00 97.38 88 ASN A N 1
ATOM 690 C CA . ASN A 1 88 ? -17.885 3.626 9.233 1.00 97.38 88 ASN A CA 1
ATOM 691 C C . ASN A 1 88 ? -17.153 2.420 9.837 1.00 97.38 88 ASN A C 1
ATOM 693 O O . ASN A 1 88 ? -16.801 2.414 11.025 1.00 97.38 88 ASN A O 1
ATOM 697 N N . PHE A 1 89 ? -16.891 1.394 9.028 1.00 96.75 89 PHE A N 1
ATOM 698 C CA . PHE A 1 89 ? -16.109 0.236 9.427 1.00 96.75 89 PHE A CA 1
ATOM 699 C C . PHE A 1 89 ? -14.664 0.617 9.767 1.00 96.75 89 PHE A C 1
ATOM 701 O O . PHE A 1 89 ? -14.195 0.224 10.839 1.00 96.75 89 PHE A O 1
ATOM 708 N N . LEU A 1 90 ? -13.989 1.412 8.933 1.00 96.56 90 LEU A N 1
ATOM 709 C CA . LEU A 1 90 ? -12.627 1.905 9.158 1.00 96.56 90 LEU A CA 1
ATOM 710 C C . LEU A 1 90 ? -12.532 2.715 10.455 1.00 96.56 90 LEU A C 1
ATOM 712 O O . LEU A 1 90 ? -11.743 2.360 11.336 1.00 96.56 90 LEU A O 1
ATOM 716 N N . VAL A 1 91 ? -13.401 3.713 10.652 1.00 95.69 91 VAL A N 1
ATOM 717 C CA . VAL A 1 91 ? -13.484 4.481 11.911 1.00 95.69 91 VAL A CA 1
ATOM 718 C C . VAL A 1 91 ? -13.675 3.532 13.094 1.00 95.69 91 VAL A C 1
ATOM 720 O O . VAL A 1 91 ? -12.980 3.614 14.115 1.00 95.69 91 VAL A O 1
ATOM 723 N N . LYS A 1 92 ? -14.571 2.553 12.947 1.00 93.44 92 LYS A N 1
ATOM 724 C CA . LYS A 1 92 ? -14.847 1.567 13.987 1.00 93.44 92 LYS A CA 1
ATOM 725 C C . LYS A 1 92 ? -13.676 0.642 14.266 1.00 93.44 92 LYS A C 1
ATOM 727 O O . LYS A 1 92 ? -13.605 0.200 15.408 1.00 93.44 92 LYS A O 1
ATOM 732 N N . ILE A 1 93 ? -12.788 0.306 13.333 1.00 93.62 93 ILE A N 1
ATOM 733 C CA . ILE A 1 93 ? -11.643 -0.589 13.601 1.00 93.62 93 ILE A CA 1
ATOM 734 C C . ILE A 1 93 ? -10.355 0.156 13.970 1.00 93.62 93 ILE A C 1
ATOM 736 O O . ILE A 1 93 ? -9.540 -0.420 14.698 1.00 93.62 93 ILE A O 1
ATOM 740 N N . MET A 1 94 ? -10.205 1.415 13.555 1.00 93.19 94 MET A N 1
ATOM 741 C CA . MET A 1 94 ? -9.029 2.249 13.845 1.00 93.19 94 MET A CA 1
ATOM 742 C C . MET A 1 94 ? -9.198 3.117 15.094 1.00 93.19 94 MET A C 1
ATOM 744 O O . MET A 1 94 ? -8.219 3.397 15.784 1.00 93.19 94 MET A O 1
ATOM 748 N N . GLY A 1 95 ? -10.436 3.479 15.442 1.00 89.31 95 GLY A N 1
ATOM 749 C CA . GLY A 1 95 ? -10.738 4.249 16.648 1.00 89.31 95 GLY A CA 1
ATOM 750 C C . GLY A 1 95 ? -10.425 3.502 17.955 1.00 89.31 95 GLY A C 1
ATOM 751 O O . GLY A 1 95 ? -10.023 2.328 17.943 1.00 89.31 95 GLY A O 1
ATOM 752 N N . PRO A 1 96 ? -10.665 4.120 19.119 1.00 87.44 96 PRO A N 1
ATOM 753 C CA . PRO A 1 96 ? -10.367 3.519 20.416 1.00 87.44 96 PRO A CA 1
ATOM 754 C C . PRO A 1 96 ? -11.114 2.188 20.661 1.00 87.44 96 PRO A C 1
ATOM 756 O O . PRO A 1 96 ? -12.191 1.937 20.098 1.00 87.44 96 PRO A O 1
ATOM 759 N N . PRO A 1 97 ? -10.562 1.277 21.486 1.00 84.38 97 PRO A N 1
ATOM 760 C CA . PRO A 1 97 ? -11.307 0.118 21.959 1.00 84.38 97 PRO A CA 1
ATOM 761 C C . PRO A 1 97 ? -12.391 0.548 22.958 1.00 84.38 97 PRO A C 1
ATOM 763 O O . PRO A 1 97 ? -12.173 1.408 23.808 1.00 84.38 97 PRO A O 1
ATOM 766 N N . SER A 1 98 ? -13.551 -0.110 22.906 1.00 81.19 98 SER A N 1
ATOM 767 C CA . SER A 1 98 ? -14.547 0.017 23.971 1.00 81.19 98 SER A CA 1
ATOM 768 C C . SER A 1 98 ? -14.003 -0.554 25.282 1.00 81.19 98 SER A C 1
ATOM 770 O O . SER A 1 98 ? -13.105 -1.398 25.278 1.00 81.19 98 SER A O 1
ATOM 772 N N . THR A 1 99 ? -14.583 -0.161 26.414 1.00 75.81 99 THR A N 1
ATOM 773 C CA . THR A 1 99 ? -14.185 -0.619 27.756 1.00 75.81 99 THR A CA 1
ATOM 774 C C . THR A 1 99 ? -14.132 -2.149 27.870 1.00 75.81 99 THR A C 1
ATOM 776 O O . THR A 1 99 ? -13.159 -2.706 28.377 1.00 75.81 99 THR A O 1
ATOM 779 N N . LEU A 1 100 ? -15.126 -2.855 27.316 1.00 74.19 100 LEU A N 1
ATOM 780 C CA . LEU A 1 100 ? -15.149 -4.326 27.263 1.00 74.19 100 LEU A CA 1
ATOM 781 C C . LEU A 1 100 ? -14.038 -4.902 26.376 1.00 74.19 100 LEU A C 1
ATOM 783 O O . LEU A 1 100 ? -13.439 -5.928 26.707 1.00 74.19 100 LEU A O 1
ATOM 787 N N . LYS A 1 101 ? -13.744 -4.250 25.248 1.00 77.75 101 LYS A N 1
ATOM 788 C CA . LYS A 1 101 ? -12.703 -4.699 24.323 1.00 77.75 101 LYS A CA 1
ATOM 789 C C . LYS A 1 101 ? -11.305 -4.486 24.904 1.00 77.75 101 LYS A C 1
ATOM 791 O O . LYS A 1 101 ? -10.489 -5.399 24.814 1.00 77.75 101 LYS A O 1
ATOM 796 N N . ASP A 1 102 ? -11.055 -3.345 25.545 1.00 77.19 102 ASP A N 1
ATOM 797 C CA . ASP A 1 102 ? -9.805 -3.053 26.261 1.00 77.19 102 ASP A CA 1
ATOM 798 C C . ASP A 1 102 ? -9.572 -4.077 27.385 1.00 77.19 102 ASP A C 1
ATOM 800 O O . ASP A 1 102 ? -8.501 -4.678 27.480 1.00 77.19 102 ASP A O 1
ATOM 804 N N . MET A 1 103 ? -10.613 -4.400 28.162 1.00 73.50 103 MET A N 1
ATOM 805 C CA . MET A 1 103 ? -10.552 -5.483 29.152 1.00 73.50 103 MET A CA 1
ATOM 806 C C . MET A 1 103 ? -10.160 -6.830 28.537 1.00 73.50 103 MET A C 1
ATOM 808 O O . MET A 1 103 ? -9.223 -7.473 29.013 1.00 73.50 103 MET A O 1
ATOM 812 N N . SER A 1 104 ? -10.846 -7.247 27.470 1.00 74.06 104 SER A N 1
ATOM 813 C CA . SER A 1 104 ? -10.544 -8.496 26.760 1.00 74.06 104 SER A CA 1
ATOM 814 C C . SER A 1 104 ? -9.094 -8.530 26.260 1.00 74.06 104 SER A C 1
ATOM 816 O O . SER A 1 104 ? -8.400 -9.530 26.448 1.00 74.06 104 SER A O 1
ATOM 818 N N . MET A 1 105 ? -8.595 -7.421 25.707 1.00 75.06 105 MET A N 1
ATOM 819 C CA . MET A 1 105 ? -7.217 -7.307 25.222 1.00 75.06 105 MET A CA 1
ATOM 820 C C . MET A 1 105 ? -6.184 -7.403 26.349 1.00 75.06 105 MET A C 1
ATOM 822 O O . MET A 1 105 ? -5.161 -8.073 26.191 1.00 75.06 105 MET A O 1
ATOM 826 N N . ARG A 1 106 ? -6.431 -6.763 27.498 1.00 74.44 106 ARG A N 1
ATOM 827 C CA . ARG A 1 106 ? -5.531 -6.832 28.662 1.00 74.44 106 ARG A CA 1
ATOM 828 C C . ARG A 1 106 ? -5.489 -8.228 29.271 1.00 74.44 106 ARG A C 1
ATOM 830 O O . ARG A 1 106 ? -4.405 -8.699 29.614 1.00 74.44 106 ARG A O 1
ATOM 837 N N . LEU A 1 107 ? -6.637 -8.901 29.361 1.00 69.19 107 LEU A N 1
ATOM 838 C CA . LEU A 1 107 ? -6.709 -10.299 29.788 1.00 69.19 107 LEU A CA 1
ATOM 839 C C . LEU A 1 107 ? -5.922 -11.208 28.847 1.00 69.19 107 LEU A C 1
ATOM 841 O O . LEU A 1 107 ? -5.087 -11.984 29.308 1.00 69.19 107 LEU A O 1
ATOM 845 N N . GLN A 1 108 ? -6.132 -11.063 27.539 1.00 68.94 108 GLN A N 1
ATOM 846 C CA . GLN A 1 108 ? -5.415 -11.839 26.534 1.00 68.94 108 GLN A CA 1
ATOM 847 C C . GLN A 1 108 ? -3.898 -11.641 26.653 1.00 68.94 108 GLN A C 1
ATOM 849 O O . GLN A 1 108 ? -3.171 -12.625 26.759 1.00 68.94 108 GLN A O 1
ATOM 854 N N . LYS A 1 109 ? -3.420 -10.391 26.757 1.00 71.31 109 LYS A N 1
ATOM 855 C CA . LYS A 1 109 ? -1.993 -10.091 26.982 1.00 71.31 109 LYS A CA 1
ATOM 856 C C . LYS A 1 109 ? -1.461 -10.708 28.281 1.00 71.31 109 LYS A C 1
ATOM 858 O O . LYS A 1 109 ? -0.329 -11.183 28.320 1.00 71.31 109 LYS A O 1
ATOM 863 N N . GLY A 1 110 ? -2.253 -10.701 29.353 1.00 66.38 110 GLY A N 1
ATOM 864 C CA . GLY A 1 110 ? -1.883 -11.314 30.632 1.00 66.38 110 GLY A CA 1
ATOM 865 C C . GLY A 1 110 ? -1.748 -12.839 30.560 1.00 66.38 110 GLY A C 1
ATOM 866 O O . GLY A 1 110 ? -0.886 -13.406 31.228 1.00 66.38 110 GLY A O 1
ATOM 867 N N . ILE A 1 111 ? -2.567 -13.494 29.737 1.00 63.88 111 ILE A N 1
ATOM 868 C CA . ILE A 1 111 ? -2.557 -14.949 29.522 1.00 63.88 111 ILE A CA 1
ATOM 869 C C . ILE A 1 111 ? -1.441 -15.361 28.558 1.00 63.88 111 ILE A C 1
ATOM 871 O O . ILE A 1 111 ? -0.754 -16.349 28.810 1.00 63.88 111 ILE A O 1
ATOM 875 N N . GLU A 1 112 ? -1.212 -14.580 27.499 1.00 64.50 112 GLU A N 1
ATOM 876 C CA . GLU A 1 112 ? -0.086 -14.749 26.570 1.00 64.50 112 GLU A CA 1
ATOM 877 C C . GLU A 1 112 ? 1.251 -14.681 27.321 1.00 64.50 112 GLU A C 1
ATOM 879 O O . GLU A 1 112 ? 2.080 -15.576 27.179 1.00 64.50 112 GLU A O 1
ATOM 884 N N . LYS A 1 113 ? 1.412 -13.713 28.237 1.00 67.62 113 LYS A N 1
ATOM 885 C CA . LYS A 1 113 ? 2.587 -13.619 29.126 1.00 67.62 113 LYS A CA 1
ATOM 886 C C . LY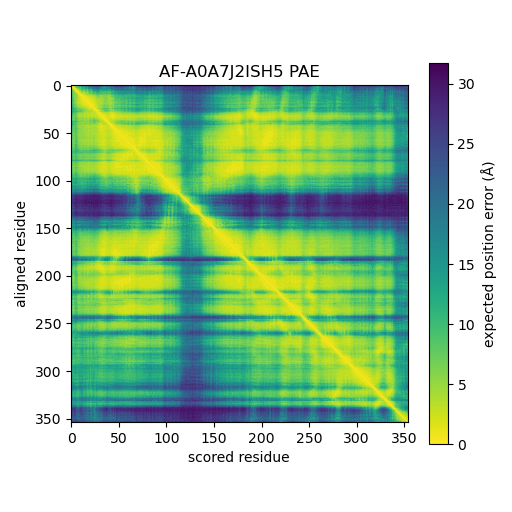S A 1 113 ? 2.771 -14.815 30.067 1.00 67.62 113 LYS A C 1
ATOM 888 O O . LYS A 1 113 ? 3.847 -14.976 30.630 1.00 67.62 113 LYS A O 1
ATOM 893 N N . ARG A 1 114 ? 1.736 -15.633 30.268 1.00 64.38 114 ARG A N 1
ATOM 894 C CA . ARG A 1 114 ? 1.754 -16.834 31.119 1.00 64.38 114 ARG A CA 1
ATOM 895 C C . ARG A 1 114 ? 1.803 -18.140 30.310 1.00 64.38 114 ARG A C 1
ATOM 897 O O . ARG A 1 114 ? 1.647 -19.205 30.894 1.00 64.38 114 ARG A O 1
ATOM 904 N N . GLY A 1 115 ? 1.993 -18.070 28.987 1.00 56.19 115 GLY A N 1
ATOM 905 C CA . GLY A 1 115 ? 2.142 -19.241 28.110 1.00 56.19 115 GLY A CA 1
ATOM 906 C C . GLY A 1 115 ? 0.845 -20.001 27.786 1.00 56.19 115 GLY A C 1
ATOM 907 O O . GLY A 1 115 ? 0.901 -21.091 27.227 1.00 56.19 115 GLY A O 1
ATOM 908 N N . GLY A 1 116 ? -0.334 -19.457 28.116 1.00 56.97 116 GLY A N 1
ATOM 909 C CA . GLY A 1 116 ? -1.625 -20.165 28.032 1.00 56.97 116 GLY A CA 1
ATOM 910 C C . GLY A 1 116 ? -2.478 -19.888 26.783 1.00 56.97 116 GLY A C 1
ATOM 911 O O . GLY A 1 116 ? -3.693 -20.087 26.825 1.00 56.97 116 GLY A O 1
ATOM 912 N N . ALA A 1 117 ? -1.893 -19.377 25.695 1.00 54.03 117 ALA A N 1
ATOM 913 C CA . ALA A 1 117 ? -2.635 -18.754 24.590 1.00 54.03 117 ALA A CA 1
ATOM 914 C C . ALA A 1 117 ? -3.608 -19.695 23.841 1.00 54.03 117 ALA A C 1
ATOM 916 O O . ALA A 1 117 ? -4.678 -19.262 23.414 1.00 54.03 117 ALA A O 1
ATOM 917 N N . THR A 1 118 ? -3.298 -20.987 23.717 1.00 54.09 118 THR A N 1
ATOM 918 C CA . THR A 1 118 ? -4.050 -21.924 22.859 1.00 54.09 118 THR A CA 1
ATOM 919 C C . THR A 1 118 ? -5.368 -22.425 23.460 1.00 54.09 118 THR A C 1
ATOM 921 O O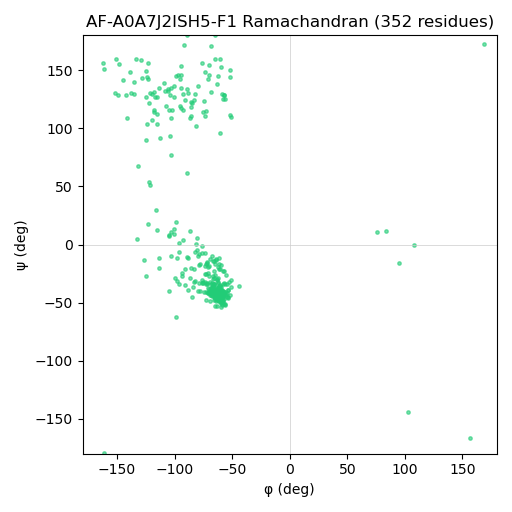 . THR A 1 118 ? -6.337 -22.592 22.723 1.00 54.09 118 THR A O 1
ATOM 924 N N . LYS A 1 119 ? -5.475 -22.604 24.787 1.00 49.41 119 LYS A N 1
ATOM 925 C CA . LYS A 1 119 ? -6.729 -23.062 25.439 1.00 49.41 119 LYS A CA 1
ATOM 926 C C . LYS A 1 119 ? -7.737 -21.935 25.715 1.00 49.41 119 LYS A C 1
ATOM 928 O O . LYS A 1 119 ? -8.932 -22.194 25.868 1.00 49.41 119 LYS A O 1
ATOM 933 N N . PHE A 1 120 ? -7.287 -20.682 25.761 1.00 51.53 120 PHE A N 1
ATOM 934 C CA . PHE A 1 120 ? -8.152 -19.541 26.080 1.00 51.53 120 PHE A CA 1
ATOM 935 C C . PHE A 1 120 ? -8.919 -19.007 24.859 1.00 51.53 120 PHE A C 1
ATOM 937 O O . PHE A 1 120 ? -10.091 -18.655 24.962 1.00 51.53 120 PHE A O 1
ATOM 944 N N . ILE A 1 121 ? -8.300 -19.014 23.673 1.00 49.88 121 ILE A N 1
ATOM 945 C CA . ILE A 1 121 ? -8.929 -18.511 22.437 1.00 49.88 121 ILE A CA 1
ATOM 946 C C . ILE A 1 121 ? -10.173 -19.337 22.064 1.00 49.88 121 ILE A C 1
ATOM 948 O O . ILE A 1 121 ? -11.190 -18.771 21.668 1.00 49.88 121 ILE A O 1
ATOM 952 N N . ALA A 1 122 ? -10.137 -20.657 22.274 1.00 48.81 122 ALA A N 1
ATOM 953 C CA . ALA A 1 122 ? -11.272 -21.546 22.017 1.00 48.81 122 ALA A CA 1
ATOM 954 C C . ALA A 1 122 ? -12.415 -21.412 23.048 1.00 48.81 122 ALA A C 1
ATOM 956 O O . ALA A 1 122 ? -13.569 -21.692 22.730 1.00 48.81 122 ALA A O 1
ATOM 957 N N . SER A 1 123 ? -12.129 -20.963 24.277 1.00 46.84 123 SER A N 1
ATOM 958 C CA . SER A 1 123 ? -13.128 -20.847 25.356 1.00 46.84 123 SER A CA 1
ATOM 959 C C . SER A 1 123 ? -13.854 -19.492 25.404 1.00 46.84 123 SER A C 1
ATOM 961 O O . SER A 1 123 ? -14.880 -19.377 26.077 1.00 46.84 123 SER A O 1
ATOM 963 N N . MET A 1 124 ? -13.383 -18.492 24.647 1.00 49.28 124 MET A N 1
ATOM 964 C CA . MET A 1 124 ? -13.859 -17.096 24.661 1.00 49.28 124 MET A CA 1
ATOM 965 C C . MET A 1 124 ? -14.818 -16.716 23.518 1.00 49.28 124 MET A C 1
ATOM 967 O O . MET A 1 124 ? -15.144 -15.540 23.365 1.00 49.28 124 MET A O 1
ATOM 971 N N . ALA A 1 125 ? -15.301 -17.670 22.714 1.00 46.28 125 ALA A N 1
ATOM 972 C CA . ALA A 1 125 ? -16.196 -17.379 21.584 1.00 46.28 125 ALA A CA 1
ATOM 973 C C . ALA A 1 125 ? -17.545 -16.730 21.989 1.00 46.28 125 ALA A C 1
ATOM 975 O O . ALA A 1 125 ? -18.249 -16.201 21.133 1.00 46.28 125 ALA A O 1
ATOM 976 N N . SER A 1 126 ? -17.892 -16.712 23.282 1.00 54.72 126 SER A N 1
ATOM 977 C CA . SER A 1 126 ? -19.090 -16.052 23.814 1.00 54.72 126 SER A CA 1
ATOM 978 C C . SER A 1 126 ? -18.734 -14.922 24.788 1.00 54.72 126 SER A C 1
ATOM 980 O O . SER A 1 126 ? -18.057 -15.160 25.792 1.00 54.72 126 SER A O 1
ATOM 982 N N . VAL A 1 127 ? -19.267 -13.719 24.544 1.00 50.06 127 VAL A N 1
ATOM 983 C CA . VAL A 1 127 ? -19.148 -12.527 25.414 1.00 50.06 127 VAL A CA 1
ATOM 984 C C . VAL A 1 127 ? -19.564 -12.824 26.866 1.00 50.06 127 VAL A C 1
ATOM 986 O O . VAL A 1 127 ? -18.965 -12.299 27.798 1.00 50.06 127 VAL A O 1
ATOM 989 N N . THR A 1 128 ? -20.522 -13.730 27.071 1.00 51.84 128 THR A N 1
ATOM 990 C CA . THR A 1 128 ? -21.020 -14.181 28.382 1.00 51.84 128 THR A CA 1
ATOM 991 C C . THR A 1 128 ? -19.964 -14.887 29.236 1.00 51.84 128 THR A C 1
ATOM 993 O O . THR A 1 128 ? -19.774 -14.509 30.386 1.00 51.84 128 THR A O 1
ATOM 996 N N . ARG A 1 129 ? -19.189 -15.826 28.679 1.00 55.16 129 ARG A N 1
ATOM 997 C CA . ARG A 1 129 ? -18.087 -16.492 29.410 1.00 55.16 129 ARG A CA 1
ATOM 998 C C . ARG A 1 129 ? -16.934 -15.546 29.750 1.00 55.16 129 ARG A C 1
ATOM 1000 O O . ARG A 1 129 ? -16.227 -15.750 30.732 1.00 55.16 129 ARG A O 1
ATOM 1007 N N . LEU A 1 130 ? -16.753 -14.495 28.949 1.00 55.53 130 LEU A N 1
ATOM 1008 C CA . LEU A 1 130 ? -15.784 -13.427 29.205 1.00 55.53 130 LEU A CA 1
ATOM 1009 C C . LEU A 1 130 ? -16.196 -12.596 30.417 1.00 55.53 130 LEU A C 1
ATOM 1011 O O . LEU A 1 130 ? -15.360 -12.311 31.271 1.00 55.53 130 LEU A O 1
ATOM 1015 N N . ILE A 1 131 ? -17.490 -12.292 30.521 1.00 55.94 131 ILE A N 1
ATOM 1016 C CA . ILE A 1 131 ? -18.092 -11.626 31.677 1.00 55.94 131 ILE A CA 1
ATOM 1017 C C . ILE A 1 131 ? -18.011 -12.521 32.923 1.00 55.94 131 ILE A C 1
ATOM 1019 O O . ILE A 1 131 ? -17.572 -12.041 33.961 1.00 55.94 131 ILE A O 1
ATOM 1023 N N . GLU A 1 132 ? -18.332 -13.814 32.839 1.00 54.84 132 GLU A N 1
ATOM 1024 C CA . GLU A 1 132 ? -18.231 -14.743 33.981 1.00 54.84 132 GLU A CA 1
ATOM 1025 C C . GLU A 1 132 ? -16.794 -14.880 34.505 1.00 54.84 132 GLU A C 1
ATOM 1027 O O . GLU A 1 132 ? -16.550 -14.744 35.705 1.00 54.84 132 GLU A O 1
ATOM 1032 N N . TYR A 1 133 ? -15.813 -15.059 33.615 1.00 57.22 133 TYR A N 1
ATOM 1033 C CA . TYR A 1 133 ? -14.403 -15.153 34.004 1.00 57.22 133 TYR A CA 1
ATOM 1034 C C . TYR A 1 133 ? -13.879 -13.822 34.582 1.00 57.22 133 TYR A C 1
ATOM 1036 O O . TYR A 1 133 ? -13.103 -13.808 35.539 1.00 57.22 133 TYR A O 1
ATOM 1044 N N . LEU A 1 134 ? -14.348 -12.684 34.056 1.00 52.78 134 LEU A N 1
ATOM 1045 C CA . LEU A 1 134 ? -14.058 -11.345 34.586 1.00 52.78 134 LEU A CA 1
ATOM 1046 C C . LEU A 1 134 ? -14.676 -11.108 35.968 1.00 52.78 134 LEU A C 1
ATOM 1048 O O . LEU A 1 134 ? -14.019 -10.515 36.826 1.00 52.78 134 LEU A O 1
ATOM 1052 N N . LEU A 1 135 ? -15.899 -11.586 36.202 1.00 53.06 135 LEU A N 1
ATOM 1053 C CA . LEU A 1 135 ? -16.578 -11.488 37.496 1.00 53.06 135 LEU A CA 1
ATOM 1054 C C . LEU A 1 135 ? -15.854 -12.307 38.571 1.00 53.06 135 LEU A C 1
ATOM 1056 O O . LEU A 1 135 ? -15.749 -11.858 39.710 1.00 53.06 135 LEU A O 1
ATOM 1060 N N . THR A 1 136 ? -15.249 -13.441 38.205 1.00 53.19 136 THR A N 1
ATOM 1061 C CA . THR A 1 136 ? -14.388 -14.208 39.125 1.00 53.19 136 THR A CA 1
ATOM 1062 C C . THR A 1 136 ? -13.031 -13.538 39.412 1.00 53.19 136 THR A C 1
ATOM 1064 O O . THR A 1 136 ? -12.367 -13.880 40.388 1.00 53.19 136 THR A O 1
ATOM 1067 N N . GLY A 1 137 ? -12.626 -12.537 38.615 1.00 54.44 137 GLY A N 1
ATOM 1068 C CA . GLY A 1 137 ? -11.356 -11.805 38.710 1.00 54.44 137 GLY A CA 1
ATOM 1069 C C . GLY A 1 137 ? -11.527 -10.292 38.904 1.00 54.44 137 GLY A C 1
ATOM 1070 O O . GLY A 1 137 ? -10.918 -9.500 38.181 1.00 54.44 137 GLY A O 1
ATOM 1071 N N . ALA A 1 138 ? -12.339 -9.880 39.884 1.00 55.66 138 ALA A N 1
ATOM 1072 C CA . ALA A 1 138 ? -12.807 -8.503 40.107 1.00 55.66 138 ALA A CA 1
ATOM 1073 C C . ALA A 1 138 ? -11.740 -7.387 39.972 1.00 55.66 138 ALA A C 1
ATOM 1075 O O . ALA A 1 138 ? -12.023 -6.308 39.452 1.00 55.66 138 ALA A O 1
ATOM 1076 N N . LYS A 1 139 ? -10.486 -7.621 40.378 1.00 59.50 139 LYS A N 1
ATOM 1077 C CA . LYS A 1 139 ? -9.434 -6.585 40.400 1.00 59.50 139 LYS A CA 1
ATOM 1078 C C . LYS A 1 139 ? -9.092 -6.020 39.011 1.00 59.50 139 LYS A C 1
ATOM 1080 O O . LYS A 1 139 ? -8.858 -4.821 38.890 1.00 59.50 139 LYS A O 1
ATOM 1085 N N . GLY A 1 140 ? -9.077 -6.850 37.964 1.00 60.53 140 GLY A N 1
ATOM 1086 C CA . GLY A 1 140 ? -8.769 -6.402 36.597 1.00 60.53 140 GLY A CA 1
ATOM 1087 C C . GLY A 1 140 ? -9.902 -5.578 35.979 1.00 60.53 140 GLY A C 1
ATOM 1088 O O . GLY A 1 140 ? -9.654 -4.540 35.369 1.00 60.53 140 GLY A O 1
ATOM 1089 N N . PHE A 1 141 ? -11.142 -6.006 36.218 1.00 64.94 141 PHE A N 1
ATOM 1090 C CA . PHE A 1 141 ? -12.361 -5.324 35.787 1.00 64.94 141 PHE A CA 1
ATOM 1091 C C . PHE A 1 141 ? -12.476 -3.920 36.404 1.00 64.94 141 PHE A C 1
ATOM 1093 O O . PHE A 1 141 ? -12.643 -2.933 35.686 1.00 64.94 141 PHE A O 1
ATOM 1100 N N . PHE A 1 142 ? -12.278 -3.806 37.723 1.00 65.44 142 PHE A N 1
ATOM 1101 C CA . PHE A 1 142 ? -12.336 -2.522 38.427 1.00 65.44 142 PHE A CA 1
ATOM 1102 C C . PHE A 1 142 ? -11.262 -1.529 37.971 1.00 65.44 142 PHE A C 1
ATOM 1104 O O . PHE A 1 142 ? -11.548 -0.339 37.888 1.00 65.44 142 PHE A O 1
ATOM 1111 N N . ILE A 1 143 ? -10.045 -1.981 37.647 1.00 69.19 143 ILE A N 1
ATOM 1112 C CA . ILE A 1 143 ? -8.973 -1.091 37.166 1.00 69.19 143 ILE A CA 1
ATOM 1113 C C . ILE A 1 143 ? -9.337 -0.478 35.810 1.00 69.19 143 ILE A C 1
ATOM 1115 O O . ILE A 1 143 ? -9.181 0.730 35.633 1.00 69.19 143 ILE A O 1
ATOM 1119 N N . VAL A 1 144 ? -9.843 -1.280 34.867 1.00 69.94 144 VAL A N 1
ATOM 1120 C CA . VAL A 1 144 ? -10.197 -0.775 33.531 1.00 69.94 144 VAL A CA 1
ATOM 1121 C C . VAL A 1 144 ? -11.414 0.138 33.600 1.00 69.94 144 VAL A C 1
ATOM 1123 O O . VAL A 1 144 ? -11.387 1.209 33.002 1.00 69.94 144 VAL A O 1
ATOM 1126 N N . ILE A 1 145 ? -12.439 -0.215 34.383 1.00 72.31 145 ILE A N 1
ATOM 1127 C CA . ILE A 1 145 ? -13.575 0.687 34.617 1.00 72.31 145 ILE A CA 1
ATOM 1128 C C . ILE A 1 145 ? -13.107 1.974 35.276 1.00 72.31 145 ILE A C 1
ATOM 1130 O O . ILE A 1 145 ? -13.505 3.045 34.836 1.00 72.31 145 ILE A O 1
ATOM 1134 N N . LYS A 1 146 ? -12.243 1.906 36.295 1.00 73.50 146 LYS A N 1
ATOM 1135 C CA . LYS A 1 146 ? -11.776 3.111 36.978 1.00 73.50 146 LYS A CA 1
ATOM 1136 C C . LYS A 1 146 ? -11.012 4.035 36.028 1.00 73.50 146 LYS A C 1
ATOM 1138 O O . LYS A 1 146 ? -11.223 5.241 36.074 1.00 73.50 146 LYS A O 1
ATOM 1143 N N . GLN A 1 147 ? -10.197 3.475 35.137 1.00 75.50 147 GLN A N 1
ATOM 1144 C CA . GLN A 1 147 ? -9.520 4.237 34.086 1.00 75.50 147 GLN A CA 1
ATOM 1145 C C . GLN A 1 147 ? -10.517 4.832 33.082 1.00 75.50 147 GLN A C 1
ATOM 1147 O O . GLN A 1 147 ? -10.552 6.041 32.902 1.00 75.50 147 GLN A O 1
ATOM 1152 N N . HIS A 1 148 ? -11.407 4.025 32.498 1.00 77.31 148 HIS A N 1
ATOM 1153 C CA . HIS A 1 148 ? -12.405 4.517 31.536 1.00 77.31 148 HIS A CA 1
ATOM 1154 C C . HIS A 1 148 ? -13.395 5.522 32.149 1.00 77.31 148 HIS A C 1
ATOM 1156 O O . HIS A 1 148 ? -13.882 6.397 31.441 1.00 77.31 148 HIS A O 1
ATOM 1162 N N . ALA A 1 149 ? -13.705 5.427 33.445 1.00 71.62 149 ALA A N 1
ATOM 1163 C CA . ALA A 1 149 ? -14.733 6.235 34.102 1.00 71.62 149 ALA A CA 1
ATOM 1164 C C . ALA A 1 149 ? -14.188 7.457 34.854 1.00 71.62 149 ALA A C 1
ATOM 1166 O O . ALA A 1 149 ? -14.879 8.477 34.896 1.00 71.62 149 ALA A O 1
ATOM 1167 N N . PHE A 1 150 ? -12.978 7.402 35.413 1.00 73.62 150 PHE A N 1
ATOM 1168 C CA . PHE A 1 150 ? -12.476 8.439 36.327 1.00 73.62 150 PHE A CA 1
ATOM 1169 C C . PHE A 1 150 ? -11.123 9.039 35.934 1.00 73.62 150 PHE A C 1
ATOM 1171 O O . PHE A 1 150 ? -10.774 10.090 36.466 1.00 73.62 150 PHE A O 1
ATOM 1178 N N . ASP A 1 151 ? -10.380 8.433 35.008 1.00 85.25 151 ASP A N 1
ATOM 1179 C CA . ASP A 1 151 ? -9.117 8.990 34.521 1.00 85.25 151 ASP A CA 1
ATOM 1180 C C . ASP A 1 151 ? -9.387 9.960 33.357 1.00 85.25 151 ASP A C 1
ATOM 1182 O O . ASP A 1 151 ? -9.814 9.559 32.272 1.00 85.25 151 ASP A O 1
ATOM 1186 N N . LYS A 1 152 ? -9.210 11.262 33.614 1.00 84.31 152 LYS A N 1
ATOM 1187 C CA . LYS A 1 152 ? -9.465 12.317 32.622 1.00 84.31 152 LYS A CA 1
ATOM 1188 C C . LYS A 1 152 ? -8.460 12.277 31.472 1.00 84.31 152 LYS A C 1
ATOM 1190 O O . LYS A 1 152 ? -8.885 12.376 30.327 1.00 84.31 152 LYS A O 1
ATOM 1195 N N . GLU A 1 153 ? -7.183 12.053 31.769 1.00 84.19 153 GLU A N 1
ATOM 1196 C CA . GLU A 1 153 ? -6.114 12.004 30.765 1.00 84.19 153 GLU A CA 1
ATOM 1197 C C . GLU A 1 153 ? -6.318 10.808 29.826 1.00 84.19 153 GLU A C 1
ATOM 1199 O O . GLU A 1 153 ? -6.179 10.907 28.607 1.00 84.19 153 GLU A O 1
ATOM 1204 N N . PHE A 1 154 ? -6.729 9.665 30.381 1.00 83.62 154 PHE A N 1
ATOM 1205 C CA . PHE A 1 154 ? -7.065 8.496 29.576 1.00 83.62 154 PHE A CA 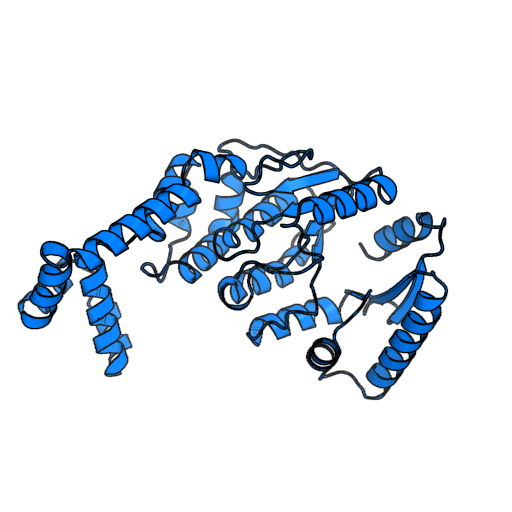1
ATOM 1206 C C . PHE A 1 154 ? -8.285 8.741 28.675 1.00 83.62 154 PHE A C 1
ATOM 1208 O O . PHE A 1 154 ? -8.273 8.355 27.508 1.00 83.62 154 PHE A O 1
ATOM 1215 N N . LYS A 1 155 ? -9.330 9.409 29.180 1.00 84.81 155 LYS A N 1
ATOM 1216 C CA . LYS A 1 155 ? -10.500 9.783 28.367 1.00 84.81 155 LYS A CA 1
ATOM 1217 C C . LYS A 1 155 ? -10.145 10.751 27.242 1.00 84.81 155 LYS A C 1
ATOM 1219 O O . LYS A 1 155 ? -10.680 10.596 26.148 1.00 84.81 155 LYS A O 1
ATOM 1224 N N . GLU A 1 156 ? -9.282 11.727 27.504 1.00 88.06 156 GLU A N 1
ATOM 1225 C CA . GLU A 1 156 ? -8.789 12.669 26.493 1.00 88.06 156 GLU A CA 1
ATOM 1226 C C . GLU A 1 156 ? -8.039 11.923 25.387 1.00 88.06 156 GLU A C 1
ATOM 1228 O O . GLU A 1 156 ? -8.420 12.040 24.228 1.00 88.06 156 GLU A O 1
ATOM 1233 N N . LYS A 1 157 ? -7.121 11.014 25.738 1.00 87.50 157 LYS A N 1
ATOM 1234 C CA . LYS A 1 157 ? -6.428 10.151 24.761 1.00 87.50 157 LYS A CA 1
ATOM 1235 C C . LYS A 1 157 ? -7.374 9.298 23.913 1.00 87.50 157 LYS A C 1
ATOM 1237 O O . LYS A 1 157 ? -7.137 9.099 22.723 1.00 87.50 157 LYS A O 1
ATOM 1242 N N . LEU A 1 158 ? -8.441 8.752 24.507 1.00 87.31 158 LEU A N 1
ATOM 1243 C CA . LEU A 1 158 ? -9.436 7.993 23.740 1.00 87.31 158 LEU A CA 1
ATOM 1244 C C . LEU A 1 158 ? -10.213 8.892 22.774 1.00 87.31 158 LEU A C 1
ATOM 1246 O O . LEU A 1 158 ? -10.469 8.462 21.652 1.00 87.31 158 LEU A O 1
ATOM 1250 N N . LYS A 1 159 ? -10.561 10.115 23.192 1.00 89.62 159 LYS A N 1
ATOM 1251 C CA . LYS A 1 159 ? -11.231 11.096 22.330 1.00 89.62 159 LYS A CA 1
ATOM 1252 C C . LYS A 1 159 ? -10.339 11.549 21.183 1.00 89.62 159 LYS A C 1
ATOM 1254 O O . LYS A 1 159 ? -10.788 11.484 20.049 1.00 89.62 159 LYS A O 1
ATOM 1259 N N . GLU A 1 160 ? -9.088 11.911 21.457 1.00 91.75 160 GLU A N 1
ATOM 1260 C CA . GLU A 1 160 ? -8.108 12.288 20.429 1.00 91.75 160 GLU A CA 1
ATOM 1261 C C . GLU A 1 160 ? -7.984 11.191 19.370 1.00 91.75 160 GLU A C 1
ATOM 1263 O O . GLU A 1 160 ? -8.064 11.457 18.177 1.00 91.75 160 GLU A O 1
ATOM 1268 N N . LYS A 1 161 ? -7.890 9.929 19.802 1.00 90.31 161 LYS A N 1
ATOM 1269 C CA . LYS A 1 161 ? -7.833 8.785 18.888 1.00 90.31 161 LYS A CA 1
ATOM 1270 C C . LYS A 1 161 ? -9.125 8.575 18.095 1.00 90.31 161 LYS A C 1
ATOM 1272 O O . LYS A 1 161 ? -9.095 8.092 16.965 1.00 90.31 161 LYS A O 1
ATOM 1277 N N . GLU A 1 162 ? -10.275 8.858 18.696 1.00 92.81 162 GLU A N 1
ATOM 1278 C CA . GLU A 1 162 ? -11.561 8.789 18.005 1.00 92.81 162 GLU A CA 1
ATOM 1279 C C . GLU A 1 162 ? -11.678 9.889 16.947 1.00 92.81 162 GLU A C 1
ATOM 1281 O O . GLU A 1 162 ? -12.115 9.612 15.832 1.00 92.81 162 GLU A O 1
ATOM 1286 N N . GLU A 1 163 ? -11.262 11.108 17.281 1.00 94.25 163 GLU A N 1
ATOM 1287 C CA . GLU A 1 163 ? -11.223 12.255 16.375 1.00 94.25 163 GLU A CA 1
ATOM 1288 C C . GLU A 1 163 ? -10.217 12.040 15.240 1.00 94.25 163 GLU A C 1
ATOM 1290 O O . GLU A 1 163 ? -10.555 12.291 14.087 1.00 94.25 163 GLU A O 1
ATOM 1295 N N . GLU A 1 164 ? -9.036 11.490 15.529 1.00 93.81 164 GLU A N 1
ATOM 1296 C CA . GLU A 1 164 ? -8.041 11.098 14.524 1.00 93.81 164 GLU A CA 1
ATOM 1297 C C . GLU A 1 164 ? -8.595 10.030 13.571 1.00 93.81 164 GLU A C 1
ATOM 1299 O O . GLU A 1 164 ? -8.481 10.151 12.354 1.00 93.81 164 GLU A O 1
ATOM 1304 N N . ALA A 1 165 ? -9.254 8.991 14.093 1.00 94.50 165 ALA A N 1
ATOM 1305 C CA . ALA A 1 165 ? -9.870 7.980 13.239 1.00 94.50 165 ALA A CA 1
ATOM 1306 C C . ALA A 1 165 ? -10.994 8.574 12.373 1.00 94.50 165 ALA A C 1
ATOM 1308 O O . ALA A 1 165 ? -11.101 8.242 11.196 1.00 94.50 165 ALA A O 1
ATOM 1309 N N . LYS A 1 166 ? -11.824 9.464 12.926 1.00 95.88 166 LYS A N 1
ATOM 1310 C CA . LYS A 1 166 ? -12.874 10.145 12.156 1.00 95.88 166 LYS A CA 1
ATOM 1311 C C . LYS A 1 166 ? -12.293 11.071 11.092 1.00 95.88 166 LYS A C 1
ATOM 1313 O O . LYS A 1 166 ? -12.837 11.106 9.999 1.00 95.88 166 LYS A O 1
ATOM 1318 N N . SER A 1 167 ? -11.213 11.792 11.382 1.00 95.56 167 SER A N 1
ATOM 1319 C CA . SER A 1 167 ? -10.606 12.720 10.423 1.00 95.56 167 SER A CA 1
ATOM 1320 C C . SER A 1 167 ? -9.881 12.003 9.285 1.00 95.56 167 SER A C 1
ATOM 1322 O O . SER A 1 167 ? -9.904 12.493 8.162 1.00 95.56 167 SER A O 1
ATOM 1324 N N . LEU A 1 168 ? -9.278 10.840 9.547 1.00 94.38 168 LEU A N 1
ATOM 1325 C CA . LEU A 1 168 ? -8.586 10.042 8.530 1.00 94.38 168 LEU A CA 1
ATOM 1326 C C . LEU A 1 168 ? -9.527 9.163 7.697 1.00 94.38 168 LEU A C 1
ATOM 1328 O O . LEU A 1 168 ? -9.233 8.880 6.543 1.00 94.38 168 LEU A O 1
ATOM 1332 N N . TYR A 1 169 ? -10.634 8.691 8.273 1.00 96.56 169 TYR A N 1
ATOM 1333 C CA . TYR A 1 169 ? -11.474 7.666 7.643 1.00 96.56 169 TYR A CA 1
ATOM 1334 C C . TYR A 1 169 ? -12.932 8.094 7.452 1.00 96.56 169 TYR A C 1
ATOM 1336 O O . TYR A 1 169 ? -13.790 7.230 7.272 1.00 96.56 169 TYR A O 1
ATOM 1344 N N . SER A 1 170 ? -13.238 9.395 7.505 1.00 96.31 170 SER A N 1
ATOM 1345 C CA . SER A 1 170 ? -14.581 9.905 7.197 1.00 96.31 170 SER A CA 1
ATOM 1346 C C . SER A 1 170 ? -15.000 9.569 5.768 1.00 96.31 170 SER A C 1
ATOM 1348 O O . SER A 1 170 ? -14.159 9.329 4.898 1.00 96.31 170 SER A O 1
ATOM 1350 N N . TYR A 1 171 ? -16.310 9.603 5.521 1.00 96.38 171 TYR A N 1
ATOM 1351 C CA . TYR A 1 171 ? -16.871 9.413 4.188 1.00 96.38 171 TYR A CA 1
ATOM 1352 C C . TYR A 1 171 ? -16.234 10.372 3.177 1.00 96.38 171 TYR A C 1
ATOM 1354 O O . TYR A 1 171 ? -15.767 9.928 2.139 1.00 96.38 171 TYR A O 1
ATOM 1362 N N . ASP A 1 172 ? -16.094 11.654 3.526 1.00 95.06 172 ASP A N 1
ATOM 1363 C CA . ASP A 1 172 ? -15.493 12.662 2.643 1.00 95.06 172 ASP A CA 1
ATOM 1364 C C . ASP A 1 172 ? -14.030 12.366 2.286 1.00 95.06 172 ASP A C 1
ATOM 1366 O O . ASP A 1 172 ? -13.556 12.781 1.232 1.00 95.06 172 ASP A O 1
ATOM 1370 N N . VAL A 1 173 ? -13.283 11.680 3.157 1.00 95.12 173 VAL A N 1
ATOM 1371 C CA . VAL A 1 173 ? -11.886 11.313 2.885 1.00 95.12 173 VAL A CA 1
ATOM 1372 C C . VAL A 1 173 ? -11.810 10.021 2.084 1.00 95.12 173 VAL A C 1
ATOM 1374 O O . VAL A 1 173 ? -11.078 9.956 1.101 1.00 95.12 173 VAL A O 1
ATOM 1377 N N . ILE A 1 174 ? -12.578 9.000 2.466 1.00 95.94 174 ILE A N 1
ATOM 1378 C CA . ILE A 1 174 ? -12.594 7.710 1.767 1.00 95.94 174 ILE A CA 1
ATOM 1379 C C . ILE A 1 174 ? -13.225 7.838 0.376 1.00 95.94 174 ILE A C 1
ATOM 1381 O O . ILE A 1 174 ? -12.701 7.269 -0.577 1.00 95.94 174 ILE A O 1
ATOM 1385 N N . GLY A 1 175 ? -14.259 8.664 0.229 1.00 93.94 175 GLY A N 1
ATOM 1386 C CA . GLY A 1 175 ? -14.916 8.978 -1.041 1.00 93.94 175 GLY A CA 1
ATOM 1387 C C . GLY A 1 175 ? -14.025 9.711 -2.052 1.00 93.94 175 GLY A C 1
ATOM 1388 O O . GLY A 1 175 ? -14.361 9.787 -3.225 1.00 93.94 175 GLY A O 1
ATOM 1389 N N . LYS A 1 176 ? -12.852 10.217 -1.639 1.00 92.50 176 LYS A N 1
ATOM 1390 C CA . LYS A 1 176 ? -11.824 10.751 -2.561 1.00 92.50 176 LYS A CA 1
ATOM 1391 C C . LYS A 1 176 ? -10.973 9.674 -3.225 1.00 92.50 176 LYS A C 1
ATOM 1393 O O . LYS A 1 176 ? -10.151 10.008 -4.079 1.00 92.50 176 LYS A O 1
ATOM 1398 N N . MET A 1 177 ? -11.100 8.431 -2.774 1.00 94.00 177 MET A N 1
ATOM 1399 C CA . MET A 1 177 ? -10.338 7.281 -3.260 1.00 94.00 177 MET A CA 1
ATOM 1400 C C . MET A 1 177 ? -11.259 6.155 -3.729 1.00 94.00 177 MET A C 1
ATOM 1402 O O . MET A 1 177 ? -10.856 5.378 -4.587 1.00 94.00 177 MET A O 1
ATOM 1406 N N . LEU A 1 178 ? -12.473 6.058 -3.179 1.00 94.75 178 LEU A N 1
ATOM 1407 C CA . LEU A 1 178 ? -13.425 4.995 -3.474 1.00 94.75 178 LEU A CA 1
ATOM 1408 C C . LEU A 1 178 ? -14.766 5.543 -3.961 1.00 94.75 178 LEU A C 1
ATOM 1410 O O . LEU A 1 178 ? -15.246 6.548 -3.442 1.00 94.75 178 LEU A O 1
ATOM 1414 N N . ALA A 1 179 ? -15.385 4.824 -4.892 1.00 93.44 179 ALA A N 1
ATOM 1415 C CA . ALA A 1 179 ? -16.736 5.071 -5.384 1.00 93.44 179 ALA A CA 1
ATOM 1416 C C . ALA A 1 179 ? -17.604 3.810 -5.240 1.00 93.44 179 ALA A C 1
ATOM 1418 O O . ALA A 1 179 ? -17.104 2.687 -5.313 1.00 93.44 179 ALA A O 1
ATOM 1419 N N . ASP A 1 180 ? -18.909 3.990 -5.026 1.00 91.94 180 ASP A N 1
ATOM 1420 C CA . ASP A 1 180 ? -19.862 2.871 -4.964 1.00 91.94 180 ASP A CA 1
ATOM 1421 C C . ASP A 1 180 ? -20.123 2.244 -6.334 1.00 91.94 180 ASP A C 1
ATOM 1423 O O . ASP A 1 180 ? -20.326 1.034 -6.439 1.00 91.94 180 ASP A O 1
ATOM 1427 N N . GLU A 1 181 ? -20.104 3.072 -7.374 1.00 83.81 181 GLU A N 1
ATOM 1428 C CA . GLU A 1 181 ? -20.293 2.659 -8.759 1.00 83.81 181 GLU A CA 1
ATOM 1429 C C . GLU A 1 181 ? -18.946 2.342 -9.428 1.00 83.81 181 GLU A C 1
ATOM 1431 O O . GLU A 1 181 ? -17.866 2.529 -8.855 1.00 83.81 181 GLU A O 1
ATOM 1436 N N . GLU A 1 182 ? -18.998 1.786 -10.637 1.00 72.12 182 GLU A N 1
ATOM 1437 C CA . GLU A 1 182 ? -17.797 1.594 -11.442 1.00 72.12 182 GLU A CA 1
ATOM 1438 C C . GLU A 1 182 ? -17.356 2.931 -12.027 1.00 72.12 182 GLU A C 1
ATOM 1440 O O . GLU A 1 182 ? -18.029 3.500 -12.883 1.00 72.12 182 GLU A O 1
ATOM 1445 N N . GLU A 1 183 ? -16.196 3.410 -11.592 1.00 66.94 183 GLU A N 1
ATOM 1446 C CA . GLU A 1 183 ? -15.496 4.497 -12.257 1.00 66.94 183 GLU A CA 1
ATOM 1447 C C . GLU A 1 183 ? -14.147 3.975 -12.744 1.00 66.94 183 GLU A C 1
ATOM 1449 O O . GLU A 1 183 ? -13.285 3.614 -11.949 1.00 66.94 183 GLU A O 1
ATOM 1454 N N . THR A 1 184 ? -13.958 3.918 -14.061 1.00 64.56 184 THR A N 1
ATOM 1455 C CA . THR A 1 184 ? -12.690 3.493 -14.668 1.00 64.56 184 THR A CA 1
ATOM 1456 C C . THR A 1 184 ? -12.031 4.678 -15.375 1.00 64.56 184 THR A C 1
ATOM 1458 O O . THR A 1 184 ? -12.300 4.913 -16.555 1.00 64.56 184 THR A O 1
ATOM 1461 N N . PRO A 1 185 ? -11.156 5.445 -14.699 1.00 67.62 185 PRO A N 1
ATOM 1462 C CA . PRO A 1 185 ? -10.352 6.484 -15.351 1.00 67.62 185 PRO A CA 1
ATOM 1463 C C . PRO A 1 185 ? -9.099 5.902 -16.026 1.00 67.62 185 PRO A C 1
ATOM 1465 O O . PRO A 1 185 ? -8.382 6.592 -16.750 1.00 67.62 185 PRO A O 1
ATOM 1468 N N . PHE A 1 186 ? -8.849 4.613 -15.816 1.00 80.75 186 PHE A N 1
ATOM 1469 C CA . PHE A 1 186 ? -7.860 3.825 -16.522 1.00 80.75 186 PHE A CA 1
ATOM 1470 C C . PHE A 1 186 ? -8.127 3.826 -18.036 1.00 80.75 186 PHE A C 1
ATOM 1472 O O . PHE A 1 186 ? -9.233 3.528 -18.483 1.00 80.75 186 PHE A O 1
ATOM 1479 N N . ARG A 1 187 ? -7.098 4.135 -18.843 1.00 79.50 187 ARG A N 1
ATOM 1480 C CA . ARG A 1 187 ? -7.171 4.104 -20.323 1.00 79.50 187 ARG A CA 1
ATOM 1481 C C . ARG A 1 187 ? -6.112 3.180 -20.928 1.00 79.50 187 ARG A C 1
ATOM 1483 O O . ARG A 1 187 ? -5.088 2.931 -20.296 1.00 79.50 187 ARG A O 1
ATOM 1490 N N . GLU A 1 188 ? -6.348 2.685 -22.144 1.00 76.12 188 GLU A N 1
ATOM 1491 C CA . GLU A 1 188 ? -5.383 1.829 -22.850 1.00 76.12 188 GLU A CA 1
ATOM 1492 C C . GLU A 1 188 ? -3.981 2.468 -22.898 1.00 76.12 188 GLU A C 1
ATOM 1494 O O . GLU A 1 188 ? -3.831 3.690 -23.015 1.00 76.12 188 GLU A O 1
ATOM 1499 N N . GLY A 1 189 ? -2.943 1.631 -22.806 1.00 77.31 189 GLY A N 1
ATOM 1500 C CA . GLY A 1 189 ? -1.541 2.051 -22.824 1.00 77.31 189 GLY A CA 1
ATOM 1501 C C . GLY A 1 189 ? -0.875 2.068 -21.444 1.00 77.31 189 GLY A C 1
ATOM 1502 O O . GLY A 1 189 ? -1.096 1.193 -20.606 1.00 77.31 189 GLY A O 1
ATOM 1503 N N . VAL A 1 190 ? 0.020 3.038 -21.229 1.00 79.25 190 VAL A N 1
ATOM 1504 C CA . VAL A 1 190 ? 0.812 3.145 -19.992 1.00 79.25 190 VAL A CA 1
ATOM 1505 C C . VAL A 1 190 ? 0.089 4.052 -19.006 1.00 79.25 190 VAL A C 1
ATOM 1507 O O . VAL A 1 190 ? -0.046 5.249 -19.259 1.00 79.25 190 VAL A O 1
ATOM 1510 N N . ASN A 1 191 ? -0.334 3.500 -17.872 1.00 82.25 191 ASN A N 1
ATOM 1511 C CA . ASN A 1 191 ? -0.981 4.241 -16.795 1.00 82.25 191 ASN A CA 1
ATOM 1512 C C . ASN A 1 191 ? 0.035 4.480 -15.670 1.00 82.25 191 ASN A C 1
ATOM 1514 O O . ASN A 1 191 ? 0.541 3.545 -15.047 1.00 82.25 191 ASN A O 1
ATOM 1518 N N . VAL A 1 192 ? 0.358 5.745 -15.412 1.00 80.94 192 VAL A N 1
ATOM 1519 C CA . VAL A 1 192 ? 1.273 6.135 -14.333 1.00 80.94 192 VAL A CA 1
ATOM 1520 C C . VAL A 1 192 ? 0.430 6.663 -13.184 1.00 80.94 192 VAL A C 1
ATOM 1522 O O . VAL A 1 192 ? -0.158 7.740 -13.292 1.00 80.94 192 VAL A O 1
ATOM 1525 N N . VAL A 1 193 ? 0.361 5.894 -12.097 1.00 85.44 193 VAL A N 1
ATOM 1526 C CA . VAL A 1 193 ? -0.455 6.223 -10.927 1.00 85.44 193 VAL A CA 1
ATOM 1527 C C . VAL A 1 193 ? 0.460 6.717 -9.822 1.00 85.44 193 VAL A C 1
ATOM 1529 O O . VAL A 1 193 ? 1.285 5.977 -9.295 1.00 85.44 193 VAL A O 1
ATOM 1532 N N . PHE A 1 194 ? 0.289 7.981 -9.462 1.00 83.00 194 PHE A N 1
ATOM 1533 C CA . PHE A 1 194 ? 0.944 8.566 -8.305 1.00 83.00 194 PHE A CA 1
ATOM 1534 C C . PHE A 1 194 ? 0.072 8.381 -7.073 1.00 83.00 194 PHE A C 1
ATOM 1536 O O . PHE A 1 194 ? -1.122 8.689 -7.130 1.00 83.00 194 PHE A O 1
ATOM 1543 N N . THR A 1 195 ? 0.642 7.956 -5.947 1.00 83.56 195 THR A N 1
ATOM 1544 C CA . THR A 1 195 ? -0.146 7.813 -4.723 1.00 83.56 195 THR A CA 1
ATOM 1545 C C . THR A 1 195 ? 0.606 8.157 -3.443 1.00 83.56 195 THR A C 1
ATOM 1547 O O . THR A 1 195 ? 1.774 7.844 -3.248 1.00 83.56 195 THR A O 1
ATOM 1550 N N . ASP A 1 196 ? -0.095 8.805 -2.513 1.00 78.94 196 ASP A N 1
ATOM 1551 C CA . ASP A 1 196 ? 0.381 9.003 -1.139 1.00 78.94 196 ASP A CA 1
ATOM 1552 C C . ASP A 1 196 ? -0.094 7.890 -0.188 1.00 78.94 196 ASP A C 1
ATOM 1554 O O . ASP A 1 196 ? 0.207 7.903 1.013 1.00 78.94 196 ASP A O 1
ATOM 1558 N N . CYS A 1 197 ? -0.789 6.880 -0.717 1.00 85.81 197 CYS A N 1
ATOM 1559 C CA . CYS A 1 197 ? -1.405 5.836 0.081 1.00 85.81 197 CYS A CA 1
ATOM 1560 C C . CYS A 1 197 ? -0.415 4.802 0.621 1.00 85.81 197 CYS A C 1
ATOM 1562 O O . CYS A 1 197 ? -0.826 3.946 1.382 1.00 85.81 197 CYS A O 1
ATOM 1564 N N . PHE A 1 198 ? 0.888 4.861 0.344 1.00 79.56 198 PHE A N 1
ATOM 1565 C CA . PHE A 1 198 ? 1.844 3.850 0.838 1.00 79.56 198 PHE A CA 1
ATOM 1566 C C . PHE A 1 198 ? 2.103 3.877 2.349 1.00 79.56 198 PHE A C 1
ATOM 1568 O O . PHE A 1 198 ? 2.725 2.965 2.907 1.00 79.56 198 PHE A O 1
ATOM 1575 N N . GLY A 1 199 ? 1.670 4.942 3.024 1.00 79.81 199 GLY A N 1
ATOM 1576 C CA . GLY A 1 199 ? 1.792 5.074 4.468 1.00 79.81 199 GLY A CA 1
ATOM 1577 C C . GLY A 1 199 ? 0.898 4.100 5.239 1.00 79.81 199 GLY A C 1
ATOM 1578 O O . GLY A 1 199 ? -0.009 3.464 4.706 1.00 79.81 199 GLY A O 1
ATOM 1579 N N . ARG A 1 200 ? 1.113 4.038 6.558 1.00 84.00 200 ARG A N 1
ATOM 1580 C CA . ARG A 1 200 ? 0.303 3.219 7.474 1.00 84.00 200 ARG A CA 1
ATOM 1581 C C . ARG A 1 200 ? -1.203 3.453 7.318 1.00 84.00 200 ARG A C 1
ATOM 1583 O O . ARG A 1 200 ? -1.954 2.496 7.433 1.00 84.00 200 ARG A O 1
ATOM 1590 N N . ASN A 1 201 ? -1.627 4.686 7.050 1.00 89.69 201 ASN A N 1
ATOM 1591 C CA . ASN A 1 201 ? -3.042 5.052 7.082 1.00 89.69 201 ASN A CA 1
ATOM 1592 C C . ASN A 1 201 ? -3.836 4.521 5.889 1.00 89.69 201 ASN A C 1
ATOM 1594 O O . ASN A 1 201 ? -4.998 4.208 6.077 1.00 89.69 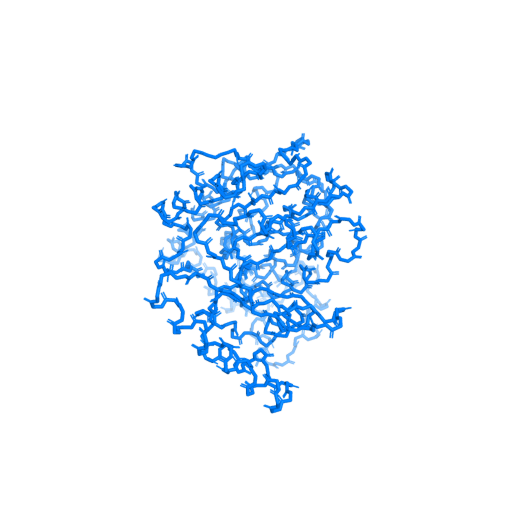201 ASN A O 1
ATOM 1598 N N . TYR A 1 202 ? -3.238 4.385 4.702 1.00 92.44 202 TYR A N 1
ATOM 1599 C CA . TYR A 1 202 ? -3.989 4.029 3.489 1.00 92.44 202 TYR A CA 1
ATOM 1600 C C . TYR A 1 202 ? -3.343 2.904 2.665 1.00 92.44 202 TYR A C 1
ATOM 1602 O O . TYR A 1 202 ? -3.874 2.541 1.622 1.00 92.44 202 TYR A O 1
ATOM 1610 N N . GLY A 1 203 ? -2.246 2.290 3.136 1.00 91.50 203 GLY A N 1
ATOM 1611 C CA . GLY A 1 203 ? -1.519 1.252 2.382 1.00 91.50 203 GLY A CA 1
ATOM 1612 C C . GLY A 1 203 ? -2.351 0.019 2.051 1.00 91.50 203 GLY A C 1
ATOM 1613 O O . GLY A 1 203 ? -2.064 -0.678 1.080 1.00 91.50 203 GLY A O 1
ATOM 1614 N N . PHE A 1 204 ? -3.429 -0.210 2.802 1.00 94.50 204 PHE A N 1
ATOM 1615 C CA . PHE A 1 204 ? -4.419 -1.245 2.518 1.00 94.50 204 PHE A CA 1
ATOM 1616 C C . PHE A 1 204 ? -5.218 -1.014 1.223 1.00 94.50 204 PHE A C 1
ATOM 1618 O O . PHE A 1 204 ? -5.876 -1.944 0.771 1.00 94.50 204 PHE A O 1
ATOM 1625 N N . LEU A 1 205 ? -5.172 0.184 0.628 1.00 94.94 205 LEU A N 1
ATOM 1626 C CA . LEU A 1 205 ? -5.822 0.498 -0.650 1.00 94.94 205 LEU A CA 1
ATOM 1627 C C . LEU A 1 205 ? -4.937 0.210 -1.871 1.00 94.94 205 LEU A C 1
ATOM 1629 O O . LEU A 1 205 ? -5.447 0.169 -2.985 1.00 94.94 205 LEU A O 1
ATOM 1633 N N . ILE A 1 206 ? -3.636 -0.050 -1.694 1.00 93.12 206 ILE A N 1
ATOM 1634 C CA . ILE A 1 206 ? -2.751 -0.402 -2.817 1.00 93.12 206 ILE A CA 1
ATOM 1635 C C . ILE A 1 206 ? -3.206 -1.684 -3.546 1.00 93.12 206 ILE A C 1
ATOM 1637 O O . ILE A 1 206 ? -3.248 -1.686 -4.775 1.00 93.12 206 ILE A O 1
ATOM 1641 N N . PRO A 1 207 ? -3.641 -2.754 -2.853 1.00 93.44 207 PRO A N 1
ATOM 1642 C CA . PRO A 1 207 ? -4.280 -3.885 -3.520 1.00 93.44 207 PRO A CA 1
ATOM 1643 C C . PRO A 1 207 ? -5.531 -3.523 -4.318 1.00 93.44 207 PRO A C 1
ATOM 1645 O O . PRO A 1 207 ? -5.788 -4.133 -5.349 1.00 93.44 207 PRO A O 1
ATOM 1648 N N . VAL A 1 208 ? -6.300 -2.537 -3.849 1.00 93.88 208 VAL A N 1
ATOM 1649 C CA . VAL A 1 208 ? -7.567 -2.134 -4.469 1.00 93.88 208 VAL A CA 1
ATOM 1650 C C . VAL A 1 208 ? -7.309 -1.473 -5.819 1.00 93.88 208 VAL A C 1
ATOM 1652 O O . VAL A 1 208 ? -7.961 -1.833 -6.788 1.00 93.88 208 VAL A O 1
ATOM 1655 N N . ILE A 1 209 ? -6.317 -0.581 -5.924 1.00 91.56 209 ILE A N 1
ATOM 1656 C CA . ILE A 1 209 ? -5.971 0.042 -7.215 1.00 91.56 209 ILE A CA 1
ATOM 1657 C C . ILE A 1 209 ? -5.369 -0.953 -8.209 1.00 91.56 209 ILE A C 1
ATOM 1659 O O . ILE A 1 209 ? -5.612 -0.843 -9.406 1.00 91.56 209 ILE A O 1
ATOM 1663 N N . ILE A 1 210 ? -4.603 -1.937 -7.724 1.00 90.81 210 ILE A N 1
ATOM 1664 C CA . ILE A 1 210 ? -4.070 -3.006 -8.574 1.00 90.81 210 ILE A CA 1
ATOM 1665 C C . ILE A 1 210 ? -5.230 -3.864 -9.082 1.00 90.81 210 ILE A C 1
ATOM 1667 O O . ILE A 1 210 ? -5.273 -4.184 -10.263 1.00 90.81 210 ILE A O 1
ATOM 1671 N N . GLN A 1 211 ? -6.191 -4.195 -8.217 1.00 90.50 211 GLN A N 1
ATOM 1672 C CA . GLN A 1 211 ? -7.377 -4.949 -8.612 1.00 90.50 211 GLN A CA 1
ATOM 1673 C C . GLN A 1 211 ? -8.237 -4.176 -9.619 1.00 90.50 211 GLN A C 1
ATOM 1675 O O . GLN A 1 211 ? -8.644 -4.747 -10.624 1.00 90.50 211 GLN A O 1
ATOM 1680 N N . GLU A 1 212 ? -8.434 -2.874 -9.407 1.00 90.44 212 GLU A N 1
ATOM 1681 C CA . GLU A 1 212 ? -9.152 -1.999 -10.341 1.00 90.44 212 GLU A CA 1
ATOM 1682 C C . GLU A 1 212 ? -8.494 -1.994 -11.729 1.00 90.44 212 GLU A C 1
ATOM 1684 O O . GLU A 1 212 ? -9.167 -2.137 -12.751 1.00 90.44 212 GLU A O 1
ATOM 1689 N N . PHE A 1 213 ? -7.163 -1.898 -11.768 1.00 88.75 213 PHE A N 1
ATOM 1690 C CA . PHE A 1 213 ? -6.388 -1.971 -13.003 1.00 88.75 213 PHE A CA 1
ATOM 1691 C C . PHE A 1 213 ? -6.570 -3.319 -13.719 1.00 88.75 213 PHE A C 1
ATOM 1693 O O . PHE A 1 213 ? -6.884 -3.340 -14.908 1.00 88.75 213 PHE A O 1
ATOM 1700 N N . LEU A 1 214 ? -6.434 -4.434 -12.992 1.00 87.00 214 LEU A N 1
ATOM 1701 C CA . LEU A 1 214 ? -6.585 -5.789 -13.541 1.00 87.00 214 LEU A CA 1
ATOM 1702 C C . LEU A 1 214 ? -8.014 -6.087 -14.018 1.00 87.00 214 LEU A C 1
ATOM 1704 O O . LEU A 1 214 ? -8.201 -6.890 -14.925 1.00 87.00 214 LEU A O 1
ATOM 1708 N N . ARG A 1 215 ? -9.022 -5.450 -13.417 1.00 84.88 215 ARG A N 1
ATOM 1709 C CA . ARG A 1 215 ? -10.424 -5.555 -13.838 1.00 84.88 215 ARG A CA 1
ATOM 1710 C C . ARG A 1 215 ? -10.709 -4.762 -15.112 1.00 84.88 215 ARG A C 1
ATOM 1712 O O . ARG A 1 215 ? -11.556 -5.159 -15.907 1.00 84.88 215 ARG A O 1
ATOM 1719 N N . THR A 1 216 ? -10.013 -3.640 -15.294 1.00 82.56 216 THR A N 1
ATOM 1720 C CA . THR A 1 216 ? -10.236 -2.730 -16.425 1.00 82.56 216 THR A CA 1
ATOM 1721 C C . THR A 1 216 ? -9.505 -3.182 -17.690 1.00 82.56 216 THR A C 1
ATOM 1723 O O . THR A 1 216 ? -10.007 -2.959 -18.792 1.00 82.56 216 THR A O 1
ATOM 1726 N N . PHE A 1 217 ? -8.336 -3.821 -17.562 1.00 75.38 217 PHE A N 1
ATOM 1727 C CA . PHE A 1 217 ? -7.503 -4.188 -18.708 1.00 75.38 217 PHE A CA 1
ATOM 1728 C C . PHE A 1 217 ? -7.187 -5.666 -18.817 1.00 75.38 217 PHE A C 1
ATOM 1730 O O . PHE A 1 217 ? -6.828 -6.326 -17.848 1.00 75.38 217 PHE A O 1
ATOM 1737 N N . ASN A 1 218 ? -7.171 -6.112 -20.072 1.00 66.44 218 ASN A N 1
ATOM 1738 C CA . ASN A 1 218 ? -6.493 -7.336 -20.476 1.00 66.44 218 ASN A CA 1
ATOM 1739 C C . ASN A 1 218 ? -5.014 -7.068 -20.806 1.00 66.44 218 ASN A C 1
ATOM 1741 O O . ASN A 1 218 ? -4.183 -7.939 -20.619 1.00 66.44 218 ASN A O 1
ATOM 1745 N N . GLU A 1 219 ? -4.666 -5.862 -21.270 1.00 71.94 219 GLU A N 1
ATOM 1746 C CA . GLU A 1 219 ? -3.285 -5.484 -21.585 1.00 71.94 219 GLU A CA 1
ATOM 1747 C C . GLU A 1 219 ? -2.982 -4.064 -21.097 1.00 71.94 219 GLU A C 1
ATOM 1749 O O . GLU A 1 219 ? -3.727 -3.123 -21.380 1.00 71.94 219 GLU A O 1
ATOM 1754 N N . GLY A 1 220 ? -1.875 -3.883 -20.380 1.00 74.06 220 GLY A N 1
ATOM 1755 C CA . GLY A 1 220 ? -1.478 -2.563 -19.899 1.00 74.06 220 GLY A CA 1
ATOM 1756 C C . GLY A 1 220 ? -0.346 -2.591 -18.886 1.00 74.06 220 GLY A C 1
ATOM 1757 O O . GLY A 1 220 ? 0.046 -3.641 -18.378 1.00 74.06 220 GLY A O 1
ATOM 1758 N N . ILE A 1 221 ? 0.155 -1.405 -18.542 1.00 75.94 221 ILE A N 1
ATOM 1759 C CA . ILE A 1 221 ? 1.177 -1.242 -17.503 1.00 75.94 221 ILE A CA 1
ATOM 1760 C C . ILE A 1 221 ? 0.668 -0.247 -16.470 1.00 75.94 221 ILE A C 1
ATOM 1762 O O . ILE A 1 221 ? 0.326 0.884 -16.830 1.00 75.94 221 ILE A O 1
ATOM 1766 N N . ILE A 1 222 ? 0.682 -0.648 -15.201 1.00 82.19 222 ILE A N 1
ATOM 1767 C CA . ILE A 1 222 ? 0.543 0.261 -14.066 1.00 82.19 222 ILE A CA 1
ATOM 1768 C C . ILE A 1 222 ? 1.910 0.474 -13.417 1.00 82.19 222 ILE A C 1
ATOM 1770 O O . ILE A 1 222 ? 2.630 -0.473 -13.093 1.00 82.19 222 ILE A O 1
ATOM 1774 N N . VAL A 1 223 ? 2.280 1.738 -13.236 1.00 79.75 223 VAL A N 1
ATOM 1775 C CA . VAL A 1 223 ? 3.485 2.126 -12.497 1.00 79.75 223 VAL A CA 1
ATOM 1776 C C . VAL A 1 223 ? 3.056 2.708 -11.159 1.00 79.75 223 VAL A C 1
ATOM 1778 O O . VAL A 1 223 ? 2.353 3.717 -11.150 1.00 79.75 223 VAL A O 1
ATOM 1781 N N . LEU A 1 224 ? 3.491 2.088 -10.059 1.00 81.25 224 LEU A N 1
ATOM 1782 C CA . LEU A 1 224 ? 3.352 2.634 -8.710 1.00 81.25 224 LEU A CA 1
ATOM 1783 C C . LEU A 1 224 ? 4.674 3.256 -8.269 1.00 81.25 224 LEU A C 1
ATOM 1785 O O . LEU A 1 224 ? 5.759 2.697 -8.452 1.00 81.25 224 LEU A O 1
ATOM 1789 N N . ASP A 1 225 ? 4.572 4.424 -7.661 1.00 73.88 225 ASP A N 1
ATOM 1790 C CA . ASP A 1 225 ? 5.693 5.255 -7.244 1.00 73.88 225 ASP A CA 1
ATOM 1791 C C . ASP A 1 225 ? 6.341 4.823 -5.921 1.00 73.88 225 ASP A C 1
ATOM 1793 O O . ASP A 1 225 ? 7.370 5.385 -5.541 1.00 73.88 225 ASP A O 1
ATOM 1797 N N . ASP A 1 226 ? 5.787 3.821 -5.233 1.00 75.56 226 ASP A N 1
ATOM 1798 C CA . ASP A 1 226 ? 6.419 3.218 -4.065 1.00 75.56 226 ASP A CA 1
ATOM 1799 C C . ASP A 1 226 ? 5.864 1.825 -3.687 1.00 75.56 226 ASP A C 1
ATOM 1801 O O . ASP A 1 226 ? 4.959 1.276 -4.316 1.00 75.56 226 ASP A O 1
ATOM 1805 N N . LEU A 1 227 ? 6.409 1.253 -2.609 1.00 78.75 227 LEU A N 1
ATOM 1806 C CA . LEU A 1 227 ? 5.872 0.108 -1.876 1.00 78.75 227 LEU A CA 1
ATOM 1807 C C . LEU A 1 227 ? 5.103 0.552 -0.619 1.00 78.75 227 LEU A C 1
ATOM 1809 O O . LEU A 1 227 ? 5.548 1.465 0.088 1.00 78.75 227 LEU A O 1
ATOM 1813 N N . PRO A 1 228 ? 4.016 -0.147 -0.238 1.00 83.06 228 PRO A N 1
ATOM 1814 C CA . PRO A 1 228 ? 3.413 -0.007 1.086 1.00 83.06 228 PRO A CA 1
ATOM 1815 C C . PRO A 1 228 ? 4.452 -0.171 2.201 1.00 83.06 228 PRO A C 1
ATOM 1817 O O . PRO A 1 228 ? 5.433 -0.890 2.034 1.00 83.06 228 PRO A O 1
ATOM 1820 N N . GLN A 1 229 ? 4.250 0.484 3.347 1.00 81.75 229 GLN A N 1
ATOM 1821 C CA . GLN A 1 229 ? 5.182 0.442 4.482 1.00 81.75 229 GLN A CA 1
ATOM 1822 C C . GLN A 1 229 ? 5.552 -1.013 4.882 1.00 81.75 229 GLN A C 1
ATOM 1824 O O . GLN A 1 229 ? 4.691 -1.718 5.417 1.00 81.75 229 GLN A O 1
ATOM 1829 N N . PRO A 1 230 ? 6.795 -1.485 4.647 1.00 79.88 230 PRO A N 1
ATOM 1830 C CA . PRO A 1 230 ? 7.136 -2.911 4.743 1.00 79.88 230 PRO A CA 1
ATOM 1831 C C . PRO A 1 230 ? 6.936 -3.578 6.103 1.00 79.88 230 PRO A C 1
ATOM 1833 O O . PRO A 1 230 ? 6.553 -4.743 6.175 1.00 79.88 230 PRO A O 1
ATOM 1836 N N . ASP A 1 231 ? 7.177 -2.836 7.180 1.00 80.50 231 ASP A N 1
ATOM 1837 C CA . ASP A 1 231 ? 7.004 -3.269 8.571 1.00 80.50 231 ASP A CA 1
ATOM 1838 C C . ASP A 1 231 ? 5.544 -3.533 8.946 1.00 80.50 231 ASP A C 1
ATOM 1840 O O . ASP A 1 231 ? 5.260 -4.272 9.886 1.00 80.50 231 ASP A O 1
ATOM 1844 N N . VAL A 1 232 ? 4.619 -2.932 8.205 1.00 84.62 232 VAL A N 1
ATOM 1845 C CA . VAL A 1 232 ? 3.179 -3.039 8.433 1.00 84.62 232 VAL A CA 1
ATOM 1846 C C . VAL A 1 232 ? 2.526 -3.956 7.402 1.00 84.62 232 VAL A C 1
ATOM 1848 O O . VAL A 1 232 ? 1.646 -4.745 7.733 1.00 84.62 232 VAL A O 1
ATOM 1851 N N . TYR A 1 233 ? 2.957 -3.851 6.148 1.00 88.31 233 TYR A N 1
ATOM 1852 C CA . TYR A 1 233 ? 2.260 -4.383 4.983 1.00 88.31 233 TYR A CA 1
ATOM 1853 C C . TYR A 1 233 ? 3.055 -5.475 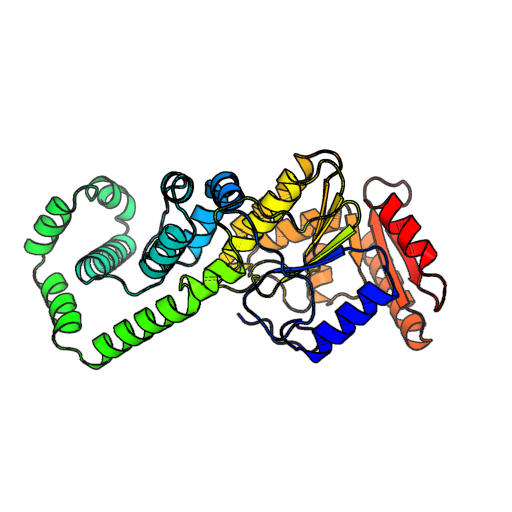4.255 1.00 88.31 233 TYR A C 1
ATOM 1855 O O . TYR A 1 233 ? 2.894 -5.657 3.052 1.00 88.31 233 TYR A O 1
ATOM 1863 N N . SER A 1 234 ? 3.887 -6.247 4.962 1.00 87.44 234 SER A N 1
ATOM 1864 C CA . SER A 1 234 ? 4.690 -7.327 4.360 1.00 87.44 234 SER A CA 1
ATOM 1865 C C . SER A 1 234 ? 3.852 -8.325 3.547 1.00 87.44 234 SER A C 1
ATOM 1867 O O . SER A 1 234 ? 4.256 -8.722 2.457 1.00 87.44 234 SER A O 1
ATOM 1869 N N . LYS A 1 235 ? 2.647 -8.673 4.018 1.00 89.62 235 LYS A N 1
ATOM 1870 C CA . LYS A 1 235 ? 1.704 -9.540 3.289 1.00 89.62 235 LYS A CA 1
ATOM 1871 C C . LYS A 1 235 ? 1.157 -8.913 2.016 1.00 89.62 235 LYS A C 1
ATOM 1873 O O . LYS A 1 235 ? 1.053 -9.600 1.006 1.00 89.62 235 LYS A O 1
ATOM 1878 N N . VAL A 1 236 ? 0.879 -7.612 2.040 1.00 90.75 236 VAL A N 1
ATOM 1879 C CA . VAL A 1 236 ? 0.481 -6.871 0.838 1.00 90.75 236 VAL A CA 1
ATOM 1880 C C . VAL A 1 236 ? 1.613 -6.891 -0.179 1.00 90.75 236 VAL A C 1
ATOM 1882 O O . VAL A 1 236 ? 1.369 -7.181 -1.338 1.00 90.75 236 VAL A O 1
ATOM 1885 N N . ILE A 1 237 ? 2.855 -6.657 0.244 1.00 87.81 237 ILE A N 1
ATOM 1886 C CA . ILE A 1 237 ? 4.010 -6.698 -0.662 1.00 87.81 237 ILE A CA 1
ATOM 1887 C C . ILE A 1 237 ? 4.172 -8.097 -1.268 1.00 87.81 237 ILE A C 1
ATOM 1889 O O . ILE A 1 237 ? 4.320 -8.217 -2.478 1.00 87.81 237 ILE A O 1
ATOM 1893 N N . GLN A 1 238 ? 4.062 -9.160 -0.465 1.00 86.69 238 GLN A N 1
ATOM 1894 C CA . GLN A 1 238 ? 4.079 -10.537 -0.975 1.00 86.69 238 GLN A CA 1
ATOM 1895 C C . GLN A 1 238 ? 2.963 -10.795 -1.995 1.00 86.69 238 GLN A C 1
ATOM 1897 O O . GLN A 1 238 ? 3.197 -11.444 -3.010 1.00 86.69 238 GLN A O 1
ATOM 1902 N N . TRP A 1 239 ? 1.756 -10.290 -1.737 1.00 88.75 239 TRP A N 1
ATOM 1903 C CA . TRP A 1 239 ? 0.633 -10.391 -2.666 1.00 88.75 239 TRP A CA 1
ATOM 1904 C C . TRP A 1 239 ? 0.921 -9.645 -3.973 1.00 88.75 239 TRP A C 1
ATOM 1906 O O . TRP A 1 239 ? 0.740 -10.212 -5.044 1.00 88.75 239 TRP A O 1
ATOM 1916 N N . ILE A 1 240 ? 1.463 -8.426 -3.891 1.00 86.31 240 ILE A N 1
ATOM 1917 C CA . ILE A 1 240 ? 1.838 -7.611 -5.051 1.00 86.31 240 ILE A CA 1
ATOM 1918 C C . ILE A 1 240 ? 2.857 -8.340 -5.934 1.00 86.31 240 ILE A C 1
ATOM 1920 O O . ILE A 1 240 ? 2.724 -8.326 -7.149 1.00 86.31 240 ILE A O 1
ATOM 1924 N N . VAL A 1 241 ? 3.864 -8.983 -5.342 1.00 78.56 241 VAL A N 1
ATOM 1925 C CA . VAL A 1 241 ? 4.931 -9.662 -6.098 1.00 78.56 241 VAL A CA 1
ATOM 1926 C C . VAL A 1 241 ? 4.446 -10.930 -6.805 1.00 78.56 241 VAL A C 1
ATOM 1928 O O . VAL A 1 241 ? 5.057 -11.346 -7.779 1.00 78.56 241 VAL A O 1
ATOM 1931 N N . ASN A 1 242 ? 3.374 -11.562 -6.328 1.00 75.19 242 ASN A N 1
ATOM 1932 C CA . ASN A 1 242 ? 2.913 -12.846 -6.868 1.00 75.19 242 ASN A CA 1
ATOM 1933 C C . ASN A 1 242 ? 1.685 -12.736 -7.782 1.00 75.19 242 ASN A C 1
ATOM 1935 O O . ASN A 1 242 ? 1.304 -13.731 -8.385 1.00 75.19 242 ASN A O 1
ATOM 1939 N N . ARG A 1 243 ? 1.032 -11.573 -7.847 1.00 71.12 243 ARG A N 1
ATOM 1940 C CA . ARG A 1 243 ? -0.259 -11.413 -8.533 1.00 71.12 243 ARG A CA 1
ATOM 1941 C C . ARG A 1 243 ? -0.204 -11.011 -10.013 1.00 71.12 243 ARG A C 1
ATOM 1943 O O . ARG A 1 243 ? -1.073 -11.469 -10.748 1.00 71.12 243 ARG A O 1
ATOM 1950 N N . PRO A 1 244 ? 0.751 -10.189 -10.488 1.00 59.34 244 PRO A N 1
ATOM 1951 C CA . PRO A 1 244 ? 0.810 -9.782 -11.893 1.00 59.34 244 PRO A CA 1
ATOM 1952 C C . PRO A 1 244 ? 0.960 -10.945 -12.884 1.00 59.34 244 PRO A C 1
ATOM 1954 O O . PRO A 1 244 ? 0.633 -10.779 -14.051 1.00 59.34 244 PRO A O 1
ATOM 1957 N N . ASP A 1 245 ? 1.378 -12.126 -12.425 1.00 55.78 245 ASP A N 1
ATOM 1958 C CA . ASP A 1 245 ? 1.490 -13.329 -13.258 1.00 55.78 245 ASP A CA 1
ATOM 1959 C C . ASP A 1 245 ? 0.131 -14.001 -13.560 1.00 55.78 245 ASP A C 1
ATOM 1961 O O . ASP A 1 245 ? 0.076 -14.945 -14.347 1.00 55.78 245 ASP A O 1
ATOM 1965 N N . GLU A 1 246 ? -0.971 -13.548 -12.946 1.00 61.72 246 GLU A N 1
ATOM 1966 C CA . GLU A 1 246 ? -2.305 -14.155 -13.103 1.00 61.72 246 GLU A CA 1
ATOM 1967 C C . GLU A 1 246 ? -3.089 -13.623 -14.319 1.00 61.72 246 GLU A C 1
ATOM 1969 O O . GLU A 1 246 ? -4.016 -14.294 -14.777 1.00 61.72 246 GLU A O 1
ATOM 1974 N N . VAL A 1 247 ? -2.738 -12.445 -14.853 1.00 68.12 247 VAL A N 1
ATOM 1975 C CA . VAL A 1 247 ? -3.443 -11.814 -15.986 1.00 68.12 247 VAL A CA 1
ATOM 1976 C C . VAL A 1 247 ? -2.456 -11.537 -17.118 1.00 68.12 247 VAL A C 1
ATOM 1978 O O . VAL A 1 247 ? -1.651 -10.607 -17.056 1.00 68.12 247 VAL A O 1
ATOM 1981 N N . GLU A 1 248 ? -2.518 -12.372 -18.156 1.00 69.00 248 GLU A N 1
ATOM 1982 C CA . GLU A 1 248 ? -1.687 -12.252 -19.357 1.00 69.00 248 GLU A CA 1
ATOM 1983 C C . GLU A 1 248 ? -1.874 -10.872 -20.001 1.00 69.00 248 GLU A C 1
ATOM 1985 O O . GLU A 1 248 ? -3.003 -10.462 -20.229 1.00 69.00 248 GLU A O 1
ATOM 1990 N N . GLY A 1 249 ? -0.772 -10.161 -20.272 1.00 71.19 249 GLY A N 1
ATOM 1991 C CA . GLY A 1 249 ? -0.790 -8.822 -20.880 1.00 71.19 249 GLY A CA 1
ATOM 1992 C C . GLY A 1 249 ? -0.729 -7.646 -19.897 1.00 71.19 249 GLY A C 1
ATOM 1993 O O . GLY A 1 249 ? -0.374 -6.532 -20.292 1.00 71.19 249 GLY A O 1
ATOM 1994 N N . CYS A 1 250 ? -0.988 -7.874 -18.609 1.00 77.88 250 CYS A N 1
ATOM 1995 C CA . CYS A 1 250 ? -0.892 -6.850 -17.570 1.00 77.88 250 CYS A CA 1
ATOM 1996 C C . CYS A 1 250 ? 0.478 -6.867 -16.882 1.00 77.88 250 CYS A C 1
ATOM 1998 O O . CYS A 1 250 ? 0.999 -7.915 -16.505 1.00 77.88 250 CYS A O 1
ATOM 2000 N N . LYS A 1 251 ? 1.072 -5.687 -16.683 1.00 78.12 251 LYS A N 1
ATOM 2001 C CA . LYS A 1 251 ? 2.363 -5.533 -16.003 1.00 78.12 251 LYS A CA 1
ATOM 2002 C C . LYS A 1 251 ? 2.290 -4.504 -14.885 1.00 78.12 251 LYS A C 1
ATOM 2004 O O . LYS A 1 251 ? 1.666 -3.452 -15.015 1.00 78.12 251 LYS A O 1
ATOM 2009 N N . LEU A 1 252 ? 3.006 -4.789 -13.804 1.00 81.38 252 LEU A N 1
ATOM 2010 C CA . LEU A 1 252 ? 3.178 -3.889 -12.674 1.00 81.38 252 LEU A CA 1
ATOM 2011 C C . LEU A 1 252 ? 4.647 -3.486 -12.561 1.00 81.38 252 LEU A C 1
ATOM 2013 O O . LEU A 1 252 ? 5.525 -4.342 -12.480 1.00 81.38 252 LEU A O 1
ATOM 2017 N N . ALA A 1 253 ? 4.906 -2.183 -12.507 1.00 79.12 253 ALA A N 1
ATOM 2018 C CA . ALA A 1 253 ? 6.216 -1.636 -12.184 1.00 79.12 253 ALA A CA 1
ATOM 2019 C C . ALA A 1 253 ? 6.155 -0.898 -10.844 1.00 79.12 253 ALA A C 1
ATOM 2021 O O . ALA A 1 253 ? 5.239 -0.113 -10.603 1.00 79.12 253 ALA A O 1
ATOM 2022 N N . LEU A 1 254 ? 7.145 -1.131 -9.984 1.00 78.06 254 LEU A N 1
ATOM 2023 C CA . LEU A 1 254 ? 7.246 -0.506 -8.666 1.00 78.06 254 LEU A CA 1
ATOM 2024 C C . LEU A 1 254 ? 8.542 0.293 -8.578 1.00 78.06 254 LEU A C 1
ATOM 2026 O O . LEU A 1 254 ? 9.624 -0.230 -8.854 1.00 78.06 254 LEU A O 1
ATOM 2030 N N . PHE A 1 255 ? 8.450 1.548 -8.153 1.00 77.62 255 PHE A N 1
ATOM 2031 C CA . PHE A 1 255 ? 9.626 2.325 -7.786 1.00 77.62 255 PHE A CA 1
ATOM 2032 C C . PHE A 1 255 ? 10.024 2.009 -6.339 1.00 77.62 255 PHE A C 1
ATOM 2034 O O . PHE A 1 255 ? 9.221 2.147 -5.425 1.00 77.62 255 PHE A O 1
ATOM 2041 N N . VAL A 1 256 ? 11.268 1.579 -6.105 1.00 77.44 256 VAL A N 1
ATOM 2042 C CA . VAL A 1 256 ? 11.739 1.204 -4.761 1.00 77.44 256 VAL A CA 1
ATOM 2043 C C . VAL A 1 256 ? 12.919 2.089 -4.352 1.00 77.44 256 VAL A C 1
ATOM 2045 O O . VAL A 1 256 ? 14.023 1.916 -4.873 1.00 77.44 256 VAL A O 1
ATOM 2048 N N . PRO A 1 257 ? 12.741 3.037 -3.414 1.00 71.75 257 PRO A N 1
ATOM 2049 C CA . PRO A 1 257 ? 13.831 3.896 -2.972 1.00 71.75 257 PRO A CA 1
ATOM 2050 C C . PRO A 1 257 ? 14.824 3.120 -2.094 1.00 71.75 257 PRO A C 1
ATOM 2052 O O . PRO A 1 257 ? 14.520 2.749 -0.961 1.00 71.75 257 PRO A O 1
ATOM 2055 N N . SER A 1 258 ? 16.061 2.958 -2.570 1.00 70.19 258 SER A N 1
ATOM 2056 C CA . SER A 1 258 ? 17.117 2.196 -1.878 1.00 70.19 258 SER A CA 1
ATOM 2057 C C . SER A 1 258 ? 17.613 2.818 -0.565 1.00 70.19 258 SER A C 1
ATOM 2059 O O . SER A 1 258 ? 18.396 2.203 0.149 1.00 70.19 258 SER A O 1
ATOM 2061 N N . ALA A 1 259 ? 17.228 4.061 -0.255 1.00 65.88 259 ALA A N 1
ATOM 2062 C CA . ALA A 1 259 ? 17.640 4.756 0.969 1.00 65.88 259 ALA A CA 1
ATOM 2063 C C . ALA A 1 259 ? 16.977 4.192 2.239 1.00 65.88 259 ALA A C 1
ATOM 2065 O O . ALA A 1 259 ? 17.431 4.478 3.345 1.00 65.88 259 ALA A O 1
ATOM 2066 N N . TYR A 1 260 ? 15.909 3.405 2.085 1.00 62.53 260 TYR A N 1
ATOM 2067 C CA . TYR A 1 260 ? 15.172 2.802 3.189 1.00 62.53 260 TYR A CA 1
ATOM 2068 C C . TYR A 1 260 ? 15.109 1.294 2.977 1.00 62.53 260 TYR A C 1
ATOM 2070 O O . TYR A 1 260 ? 14.184 0.779 2.354 1.00 62.53 260 TYR A O 1
ATOM 2078 N N . LEU A 1 261 ? 16.111 0.590 3.501 1.00 62.34 261 LEU A N 1
ATOM 2079 C CA . LEU A 1 261 ? 16.087 -0.865 3.587 1.00 62.34 261 LEU A CA 1
ATOM 2080 C C . LEU A 1 261 ? 14.857 -1.307 4.393 1.00 62.34 261 LEU A C 1
ATOM 2082 O O . LEU A 1 261 ? 14.696 -0.865 5.537 1.00 62.34 261 LEU A O 1
ATOM 2086 N N . PRO A 1 262 ? 13.994 -2.182 3.844 1.00 66.12 262 PRO A N 1
ATOM 2087 C CA . PRO A 1 262 ? 13.015 -2.877 4.658 1.00 66.12 262 PRO A CA 1
ATOM 2088 C C . PRO A 1 262 ? 13.754 -3.624 5.771 1.00 66.12 262 PRO A C 1
ATOM 2090 O O . PRO A 1 262 ? 14.651 -4.414 5.502 1.00 66.12 262 PRO A O 1
ATOM 2093 N N . THR A 1 263 ? 13.388 -3.382 7.026 1.00 67.62 263 THR A N 1
ATOM 2094 C CA . THR A 1 263 ? 13.948 -4.127 8.168 1.00 67.62 263 THR A CA 1
ATOM 2095 C C . THR A 1 263 ? 13.316 -5.509 8.331 1.00 67.62 263 THR A C 1
ATOM 2097 O O . THR A 1 263 ? 13.762 -6.298 9.158 1.00 67.62 263 THR A O 1
ATOM 2100 N N . VAL A 1 264 ? 12.260 -5.789 7.566 1.00 76.00 264 VAL A N 1
ATOM 2101 C CA . VAL A 1 264 ? 11.513 -7.046 7.584 1.00 76.00 264 VAL A CA 1
ATOM 2102 C C . VAL A 1 264 ? 12.057 -7.970 6.503 1.00 76.00 264 VAL A C 1
ATOM 2104 O O . VAL A 1 264 ? 11.963 -7.652 5.315 1.00 76.00 264 VAL A O 1
ATOM 2107 N N . GLU A 1 265 ? 12.597 -9.112 6.924 1.00 80.94 265 GLU A N 1
ATOM 2108 C CA . GLU A 1 265 ? 13.247 -10.109 6.065 1.00 80.94 265 GLU A CA 1
ATOM 2109 C C . GLU A 1 265 ? 12.320 -10.585 4.940 1.00 80.94 265 GLU A C 1
ATOM 2111 O O . GLU A 1 265 ? 12.713 -10.600 3.776 1.00 80.94 265 GLU A O 1
ATOM 2116 N N . GLU A 1 266 ? 11.041 -10.830 5.236 1.00 80.50 266 GLU A N 1
ATOM 2117 C CA . GLU A 1 266 ? 10.066 -11.251 4.228 1.00 80.50 266 GLU A CA 1
ATOM 2118 C C . GLU A 1 266 ? 9.851 -10.208 3.120 1.00 80.50 266 GLU A C 1
ATOM 2120 O O . GLU A 1 266 ? 9.565 -10.554 1.968 1.00 80.50 266 GLU A O 1
ATOM 2125 N N . CYS A 1 267 ? 9.968 -8.919 3.453 1.00 79.62 267 CYS A N 1
ATOM 2126 C CA . CYS A 1 267 ? 9.900 -7.858 2.455 1.00 79.62 267 CYS A CA 1
ATOM 2127 C C . CYS A 1 267 ? 11.187 -7.799 1.634 1.00 79.62 267 CYS A C 1
ATOM 2129 O O . CYS A 1 267 ? 11.115 -7.607 0.422 1.00 79.62 267 CYS A O 1
ATOM 2131 N N . VAL A 1 268 ? 12.349 -7.963 2.269 1.00 83.00 268 VAL A N 1
ATOM 2132 C CA . VAL A 1 268 ? 13.638 -8.022 1.568 1.00 83.00 268 VAL A CA 1
ATOM 2133 C C . VAL A 1 268 ? 13.635 -9.160 0.552 1.00 83.00 268 VAL A C 1
ATOM 2135 O O . VAL A 1 268 ? 13.998 -8.941 -0.600 1.00 83.00 268 VAL A O 1
ATOM 2138 N N . ASP A 1 269 ? 13.150 -10.339 0.936 1.00 84.81 269 ASP A N 1
ATOM 2139 C CA . ASP A 1 269 ? 13.010 -11.486 0.039 1.00 84.81 269 ASP A CA 1
ATOM 2140 C C . ASP A 1 269 ? 12.066 -11.197 -1.134 1.00 84.81 269 ASP A C 1
ATOM 2142 O O . ASP A 1 269 ? 12.370 -11.548 -2.275 1.00 84.81 269 ASP A O 1
ATOM 2146 N N . SER A 1 270 ? 10.953 -10.504 -0.876 1.00 84.19 270 SER A N 1
ATOM 2147 C CA . SER A 1 270 ? 9.995 -10.110 -1.918 1.00 84.19 270 SER A CA 1
ATOM 2148 C C . SER A 1 270 ? 10.618 -9.127 -2.916 1.00 84.19 270 SER A C 1
ATOM 2150 O O . SER A 1 270 ? 10.468 -9.292 -4.125 1.00 84.19 270 SER A O 1
ATOM 2152 N N . VAL A 1 271 ? 11.374 -8.134 -2.432 1.00 82.19 271 VAL A N 1
ATOM 2153 C CA . VAL A 1 271 ? 12.101 -7.199 -3.304 1.00 82.19 271 VAL A CA 1
ATOM 2154 C C . VAL A 1 271 ? 13.220 -7.903 -4.061 1.00 82.19 271 VAL A C 1
ATOM 2156 O O . VAL A 1 271 ? 13.397 -7.650 -5.250 1.00 82.19 271 VAL A O 1
ATOM 2159 N N . ARG A 1 272 ? 13.936 -8.830 -3.418 1.00 83.50 272 ARG A N 1
ATOM 2160 C CA . ARG A 1 272 ? 14.959 -9.643 -4.080 1.00 83.50 272 ARG A CA 1
ATOM 2161 C C . ARG A 1 272 ? 14.366 -10.447 -5.233 1.00 83.50 272 ARG A C 1
ATOM 2163 O O . ARG A 1 272 ? 14.965 -10.450 -6.302 1.00 83.50 272 ARG A O 1
ATOM 2170 N N . LYS A 1 273 ? 13.191 -11.062 -5.042 1.00 81.06 273 LYS A N 1
ATOM 2171 C CA . LYS A 1 273 ? 12.477 -11.779 -6.110 1.00 81.06 273 LYS A CA 1
ATOM 2172 C C . LYS A 1 273 ? 12.188 -10.857 -7.300 1.00 81.06 273 LYS A C 1
ATOM 2174 O O . LYS A 1 273 ? 12.562 -11.196 -8.416 1.00 81.06 273 LYS A O 1
ATOM 2179 N N . MET A 1 274 ? 11.623 -9.670 -7.055 1.00 78.75 274 MET A N 1
ATOM 2180 C CA . MET A 1 274 ? 11.356 -8.693 -8.124 1.00 78.75 274 MET A CA 1
ATOM 2181 C C . MET A 1 274 ? 12.628 -8.315 -8.891 1.00 78.75 274 MET A C 1
ATOM 2183 O O . MET A 1 274 ? 12.644 -8.323 -10.116 1.00 78.75 274 MET A O 1
ATOM 2187 N N . VAL A 1 275 ? 13.711 -8.019 -8.166 1.00 80.31 275 VAL A N 1
ATOM 2188 C CA . VAL A 1 275 ? 14.979 -7.583 -8.765 1.00 80.31 275 VAL A CA 1
ATOM 2189 C C . VAL A 1 275 ? 15.686 -8.712 -9.517 1.00 80.31 275 VAL A C 1
ATOM 2191 O O . VAL A 1 275 ? 16.419 -8.422 -10.454 1.00 80.31 275 VAL A O 1
ATOM 2194 N N . SER A 1 276 ? 15.469 -9.974 -9.132 1.00 78.50 276 SER A N 1
ATOM 2195 C CA . SER A 1 276 ? 16.129 -11.137 -9.739 1.00 78.50 276 SER A CA 1
ATOM 2196 C C . SER A 1 276 ? 15.558 -11.584 -11.083 1.00 78.50 276 SER A C 1
ATOM 2198 O O . SER A 1 276 ? 16.212 -12.358 -11.771 1.00 78.50 276 SER A O 1
ATOM 2200 N N . GLU A 1 277 ? 14.348 -11.148 -11.436 1.00 77.50 277 GLU A N 1
ATOM 2201 C CA . GLU A 1 277 ? 13.719 -11.508 -12.710 1.00 77.50 277 GLU A CA 1
ATOM 2202 C C . GLU A 1 277 ? 13.890 -10.386 -13.731 1.00 77.50 277 GLU A C 1
ATOM 2204 O O . GLU A 1 277 ? 14.554 -10.574 -14.748 1.00 77.50 277 GLU A O 1
ATOM 2209 N N . LYS A 1 278 ? 13.337 -9.200 -13.449 1.00 77.25 278 LYS A N 1
ATOM 2210 C CA . LYS A 1 278 ? 13.476 -8.015 -14.303 1.00 77.25 278 LYS A CA 1
ATOM 2211 C C . LYS A 1 278 ? 13.609 -6.757 -13.458 1.00 77.25 278 LYS A C 1
ATOM 2213 O O . LYS A 1 278 ? 12.768 -6.495 -12.600 1.00 77.25 278 LYS A O 1
ATOM 2218 N N . CYS A 1 279 ? 14.623 -5.931 -13.709 1.00 82.38 279 CYS A N 1
ATOM 2219 C CA . CYS A 1 279 ? 14.734 -4.644 -13.021 1.00 82.38 279 CYS A CA 1
ATOM 2220 C C . CYS A 1 279 ? 15.443 -3.553 -13.821 1.00 82.38 279 CYS A C 1
ATOM 2222 O O . CYS A 1 279 ? 16.212 -3.803 -14.747 1.00 82.38 279 CYS A O 1
ATOM 2224 N N . ILE A 1 280 ? 15.177 -2.309 -13.420 1.00 78.31 280 ILE A N 1
ATOM 2225 C CA . ILE A 1 280 ? 15.885 -1.123 -13.892 1.00 78.31 280 ILE A CA 1
ATOM 2226 C C . ILE A 1 280 ? 16.488 -0.421 -12.676 1.00 78.31 280 ILE A C 1
ATOM 2228 O O . ILE A 1 280 ? 15.762 -0.019 -11.766 1.00 78.31 280 ILE A O 1
ATOM 2232 N N . VAL A 1 281 ? 17.808 -0.241 -12.669 1.00 80.19 281 VAL A N 1
ATOM 2233 C CA . VAL A 1 281 ? 18.546 0.387 -11.570 1.00 80.19 281 VAL A CA 1
ATOM 2234 C C . VAL A 1 281 ? 19.174 1.695 -12.037 1.00 80.19 281 VAL A C 1
ATOM 2236 O O . VAL A 1 281 ? 20.099 1.706 -12.845 1.00 80.19 281 VAL A O 1
ATOM 2239 N N . PHE A 1 282 ? 18.678 2.810 -11.503 1.00 71.38 282 PHE A N 1
ATOM 2240 C CA . PHE A 1 282 ? 19.218 4.148 -11.774 1.00 71.38 282 PHE A CA 1
ATOM 2241 C C . PHE A 1 282 ? 20.341 4.537 -10.810 1.00 71.38 282 PHE A C 1
ATOM 2243 O O . PHE A 1 282 ? 21.300 5.193 -11.201 1.00 71.38 282 PHE A O 1
ATOM 2250 N N . ASP A 1 283 ? 20.177 4.174 -9.542 1.00 72.06 283 ASP A N 1
ATOM 2251 C CA . ASP A 1 283 ? 21.078 4.472 -8.434 1.00 72.06 283 ASP A CA 1
ATOM 2252 C C . ASP A 1 283 ? 20.745 3.491 -7.299 1.00 72.06 283 ASP A C 1
ATOM 2254 O O . ASP A 1 283 ? 19.603 3.022 -7.208 1.00 72.06 283 ASP A O 1
ATOM 2258 N N . MET A 1 284 ? 21.716 3.149 -6.457 1.00 77.06 284 MET A N 1
ATOM 2259 C CA . MET A 1 284 ? 21.511 2.180 -5.382 1.00 77.06 284 MET A CA 1
ATOM 2260 C C . MET A 1 284 ? 22.442 2.445 -4.201 1.00 77.06 284 MET A C 1
ATOM 2262 O O . MET A 1 284 ? 23.655 2.557 -4.347 1.00 77.06 284 MET A O 1
ATOM 2266 N N . ASN A 1 285 ? 21.871 2.490 -2.996 1.00 79.31 285 ASN A N 1
ATOM 2267 C CA . ASN A 1 285 ? 22.657 2.513 -1.765 1.00 79.31 285 ASN A CA 1
ATOM 2268 C C . ASN A 1 285 ? 23.466 1.205 -1.629 1.00 79.31 285 ASN A C 1
ATOM 2270 O O . ASN A 1 285 ? 22.926 0.125 -1.873 1.00 79.31 285 ASN A O 1
ATOM 2274 N N . SER A 1 286 ? 24.731 1.296 -1.204 1.00 76.69 286 SER A N 1
ATOM 2275 C CA . SER A 1 286 ? 25.637 0.147 -1.058 1.00 76.69 286 SER A CA 1
ATOM 2276 C C . SER A 1 286 ? 25.069 -0.973 -0.185 1.00 76.69 286 SER A C 1
ATOM 2278 O O . SER A 1 286 ? 25.170 -2.144 -0.545 1.00 76.69 286 SER A O 1
ATOM 2280 N N . ASP A 1 287 ? 24.427 -0.634 0.931 1.00 77.19 287 ASP A N 1
ATOM 2281 C CA . ASP A 1 287 ? 23.889 -1.624 1.870 1.00 77.19 287 ASP A CA 1
ATOM 2282 C C . ASP A 1 287 ? 22.714 -2.380 1.236 1.00 77.19 287 ASP A C 1
ATOM 2284 O O . ASP A 1 287 ? 22.576 -3.599 1.377 1.00 77.19 287 ASP A O 1
ATOM 2288 N N . PHE A 1 288 ? 21.890 -1.662 0.467 1.00 77.69 288 PHE A N 1
ATOM 2289 C CA . PHE A 1 288 ? 20.785 -2.244 -0.291 1.00 77.69 288 PHE A CA 1
ATOM 2290 C C . PHE A 1 288 ? 21.295 -3.145 -1.416 1.00 77.69 288 PHE A C 1
ATOM 2292 O O . PHE A 1 288 ? 20.780 -4.248 -1.600 1.00 77.69 288 PHE A O 1
ATOM 2299 N N . PHE A 1 289 ? 22.357 -2.724 -2.108 1.00 81.50 289 PHE A N 1
ATOM 2300 C CA . PHE A 1 289 ? 23.016 -3.526 -3.135 1.00 81.50 289 PHE A CA 1
ATOM 2301 C C . PHE A 1 289 ? 23.490 -4.873 -2.588 1.00 81.50 289 PHE A C 1
ATOM 2303 O O . PHE A 1 289 ? 23.141 -5.913 -3.152 1.00 81.50 289 PHE A O 1
ATOM 2310 N N . HIS A 1 290 ? 24.221 -4.866 -1.471 1.00 82.00 290 HIS A N 1
ATOM 2311 C CA . HIS A 1 290 ? 24.696 -6.092 -0.831 1.00 82.00 290 HIS A CA 1
ATOM 2312 C C . HIS A 1 290 ? 23.549 -6.992 -0.375 1.00 82.00 290 HIS A C 1
ATOM 2314 O O . HIS A 1 290 ? 23.601 -8.199 -0.584 1.00 82.00 290 HIS A O 1
ATOM 2320 N N . THR A 1 291 ? 22.494 -6.407 0.190 1.00 83.00 291 THR A N 1
ATOM 2321 C CA . THR A 1 291 ? 21.330 -7.155 0.682 1.00 83.00 291 THR A CA 1
ATOM 2322 C C . THR A 1 291 ? 20.576 -7.866 -0.450 1.00 83.00 291 THR A C 1
ATOM 2324 O O . THR A 1 291 ? 20.179 -9.030 -0.319 1.00 83.00 291 THR A O 1
ATOM 2327 N N . LEU A 1 292 ? 20.374 -7.185 -1.583 1.00 81.50 292 LEU A N 1
ATOM 2328 C CA . LEU A 1 292 ? 19.686 -7.766 -2.738 1.00 81.50 292 LEU A CA 1
ATOM 2329 C C . LEU A 1 292 ? 20.536 -8.830 -3.434 1.00 81.50 292 LEU A C 1
ATOM 2331 O O . LEU A 1 292 ? 20.008 -9.864 -3.838 1.00 81.50 292 LEU A O 1
ATOM 2335 N N . HIS A 1 293 ? 21.847 -8.614 -3.519 1.00 80.12 293 HIS A N 1
ATOM 2336 C CA . HIS A 1 293 ? 22.752 -9.478 -4.273 1.00 80.12 293 HIS A CA 1
ATOM 2337 C C . HIS A 1 293 ? 23.536 -10.458 -3.397 1.00 80.12 293 HIS A C 1
ATOM 2339 O O . HIS A 1 293 ? 24.447 -11.092 -3.901 1.00 80.12 293 HIS A O 1
ATOM 2345 N N . GLU A 1 294 ? 23.181 -10.654 -2.125 1.00 81.75 294 GLU A N 1
ATOM 2346 C CA . GLU A 1 294 ? 23.897 -11.547 -1.192 1.00 81.75 294 GLU A CA 1
ATOM 2347 C C . GLU A 1 294 ? 24.134 -12.966 -1.747 1.00 81.75 294 GLU A C 1
ATOM 2349 O O . GLU A 1 294 ? 25.123 -13.620 -1.424 1.00 81.75 294 GLU A O 1
ATOM 2354 N N . ARG A 1 295 ? 23.228 -13.443 -2.609 1.00 79.19 295 ARG A N 1
ATOM 2355 C CA . ARG A 1 295 ? 23.286 -14.773 -3.239 1.00 79.19 295 ARG A CA 1
ATOM 2356 C C . ARG A 1 295 ? 23.913 -14.770 -4.639 1.00 79.19 295 ARG A C 1
ATOM 2358 O O . ARG A 1 295 ? 23.947 -15.816 -5.285 1.00 79.19 295 ARG A O 1
ATOM 2365 N N . ALA A 1 296 ? 24.357 -13.619 -5.137 1.00 80.25 296 ALA A N 1
ATOM 2366 C CA . ALA A 1 296 ? 24.967 -13.493 -6.453 1.00 80.25 296 ALA A CA 1
ATOM 2367 C C . ALA A 1 296 ? 26.412 -14.018 -6.449 1.00 80.25 296 ALA A C 1
ATOM 2369 O O . ALA A 1 296 ? 27.089 -14.073 -5.423 1.00 80.25 296 ALA A O 1
ATOM 2370 N N . SER A 1 297 ? 26.911 -14.411 -7.623 1.00 82.56 297 SER A N 1
ATOM 2371 C CA . SER A 1 297 ? 28.306 -14.835 -7.754 1.00 82.56 297 SER A CA 1
ATOM 2372 C C . SER A 1 297 ? 29.262 -13.645 -7.612 1.00 82.56 297 SER A C 1
ATOM 2374 O O . SER A 1 297 ? 28.922 -12.504 -7.935 1.00 82.56 297 SER A O 1
ATOM 2376 N N . ALA A 1 298 ? 30.504 -13.913 -7.196 1.00 82.81 298 ALA A N 1
ATOM 2377 C CA . ALA A 1 298 ? 31.544 -12.884 -7.112 1.00 82.81 298 ALA A CA 1
ATOM 2378 C C . ALA A 1 298 ? 31.764 -12.157 -8.455 1.00 82.81 298 ALA A C 1
ATOM 2380 O O . ALA A 1 298 ? 32.024 -10.956 -8.476 1.00 82.81 298 ALA A O 1
ATOM 2381 N N . THR A 1 299 ? 31.606 -12.865 -9.578 1.00 81.94 299 THR A N 1
ATOM 2382 C CA . THR A 1 299 ? 31.687 -12.294 -10.928 1.00 81.94 299 THR A CA 1
ATOM 2383 C C . THR A 1 299 ? 30.568 -11.289 -11.195 1.00 81.94 299 THR A C 1
ATOM 2385 O O . THR A 1 299 ? 30.842 -10.211 -11.715 1.00 81.94 299 THR A O 1
ATOM 2388 N N . VAL A 1 300 ? 29.328 -11.604 -10.806 1.00 78.56 300 VAL A N 1
ATOM 2389 C CA . VAL A 1 300 ? 28.183 -10.688 -10.956 1.00 78.56 300 VAL A CA 1
ATOM 2390 C C . VAL A 1 300 ? 28.376 -9.444 -10.092 1.00 78.56 300 VAL A C 1
ATOM 2392 O O . VAL A 1 300 ? 28.162 -8.334 -10.569 1.00 78.56 300 VAL A O 1
ATOM 2395 N N . HIS A 1 301 ? 28.863 -9.602 -8.858 1.00 83.31 301 HIS A N 1
ATOM 2396 C CA . HIS A 1 301 ? 29.198 -8.458 -8.010 1.00 83.31 301 HIS A CA 1
ATOM 2397 C C . HIS A 1 301 ? 30.259 -7.555 -8.637 1.00 83.31 301 HIS A C 1
ATOM 2399 O O . HIS A 1 301 ? 30.051 -6.346 -8.714 1.00 83.31 301 HIS A O 1
ATOM 2405 N N . ALA A 1 302 ? 31.377 -8.126 -9.093 1.00 83.81 302 ALA A N 1
ATOM 2406 C CA . ALA A 1 302 ? 32.455 -7.361 -9.714 1.00 83.81 302 ALA A CA 1
ATOM 2407 C C . ALA A 1 302 ? 31.959 -6.589 -10.946 1.00 83.81 302 ALA A C 1
ATOM 2409 O O . ALA A 1 302 ? 32.246 -5.401 -11.080 1.00 83.81 302 ALA A O 1
ATOM 2410 N N . TRP A 1 303 ? 31.152 -7.242 -11.787 1.00 84.12 303 TRP A N 1
ATOM 2411 C CA . TRP A 1 303 ? 30.551 -6.621 -12.963 1.00 84.12 303 TRP A CA 1
ATOM 2412 C C . TRP A 1 303 ? 29.607 -5.470 -12.590 1.00 84.12 303 TRP A C 1
ATOM 2414 O O . TRP A 1 303 ? 29.720 -4.379 -13.143 1.00 84.12 303 TRP A O 1
ATOM 2424 N N . LEU A 1 304 ? 28.711 -5.669 -11.617 1.00 83.06 304 LEU A N 1
ATOM 2425 C CA . LEU A 1 304 ? 27.779 -4.625 -11.176 1.00 83.06 304 LEU A CA 1
ATOM 2426 C C . LEU A 1 304 ? 28.521 -3.410 -10.606 1.00 83.06 304 LEU A C 1
ATOM 2428 O O . LEU A 1 304 ? 28.162 -2.280 -10.929 1.00 83.06 304 LEU A O 1
ATOM 2432 N N . TYR A 1 305 ? 29.586 -3.617 -9.824 1.00 86.00 305 TYR A N 1
ATOM 2433 C CA . TYR A 1 305 ? 30.430 -2.519 -9.339 1.00 86.00 305 TYR A CA 1
ATOM 2434 C C . TYR A 1 305 ? 31.105 -1.747 -10.467 1.00 86.00 305 TYR A C 1
ATOM 2436 O O . TYR A 1 305 ? 31.093 -0.515 -10.449 1.00 86.00 305 TYR A O 1
ATOM 2444 N N . GLU A 1 306 ? 31.666 -2.454 -11.450 1.00 85.31 306 GLU A N 1
ATOM 2445 C CA . GLU A 1 306 ? 32.240 -1.833 -12.644 1.00 85.31 306 GLU A CA 1
ATOM 2446 C C . GLU A 1 306 ? 31.191 -0.968 -13.357 1.00 85.31 306 GLU A C 1
ATOM 2448 O O . GLU A 1 306 ? 31.480 0.163 -13.749 1.00 85.31 306 GLU A O 1
ATOM 2453 N N . LYS A 1 307 ? 29.945 -1.449 -13.452 1.00 84.38 307 LYS A N 1
ATOM 2454 C CA . LYS A 1 307 ? 28.856 -0.708 -14.098 1.00 84.38 307 LYS A CA 1
ATOM 2455 C C . LYS A 1 307 ? 28.380 0.495 -13.308 1.00 84.38 307 LYS A C 1
ATOM 2457 O O . LYS A 1 307 ? 28.195 1.550 -13.907 1.00 84.38 307 LYS A O 1
ATOM 2462 N N . PHE A 1 308 ? 28.241 0.395 -11.991 1.00 84.62 308 PHE A N 1
ATOM 2463 C CA . PHE A 1 308 ? 27.934 1.567 -11.169 1.00 84.62 308 PHE A CA 1
ATOM 2464 C C . PHE A 1 308 ? 29.031 2.630 -11.263 1.00 84.62 308 PHE A C 1
ATOM 2466 O O . PHE A 1 308 ? 28.719 3.819 -11.332 1.00 84.62 308 PHE A O 1
ATOM 2473 N N . PHE A 1 309 ? 30.299 2.219 -11.330 1.00 82.94 309 PHE A N 1
ATOM 2474 C CA . PHE A 1 309 ? 31.412 3.141 -11.535 1.00 82.94 309 PHE A CA 1
ATOM 2475 C C . PHE A 1 309 ? 31.334 3.830 -12.907 1.00 82.94 309 PHE A C 1
ATOM 2477 O O . PHE A 1 309 ? 31.376 5.058 -12.977 1.00 82.94 309 PHE A O 1
ATOM 2484 N N . GLU A 1 310 ? 31.120 3.057 -13.977 1.00 81.19 310 GLU A N 1
ATOM 2485 C CA . GLU A 1 310 ? 30.923 3.571 -15.340 1.00 81.19 310 GLU A CA 1
ATOM 2486 C C . GLU A 1 310 ? 29.742 4.560 -15.409 1.00 81.19 310 GLU A C 1
ATOM 2488 O O . GLU A 1 310 ? 29.825 5.605 -16.058 1.00 81.19 310 GLU A O 1
ATOM 2493 N N . MET A 1 311 ? 28.640 4.258 -14.717 1.00 82.81 311 MET A N 1
ATOM 2494 C CA . MET A 1 311 ? 27.472 5.135 -14.630 1.00 82.81 311 MET A CA 1
ATOM 2495 C C . MET A 1 311 ? 27.782 6.446 -13.906 1.00 82.81 311 MET A C 1
ATOM 2497 O O . MET A 1 311 ? 27.370 7.503 -14.381 1.00 82.81 311 MET A O 1
ATOM 2501 N N . GLU A 1 312 ? 28.501 6.403 -12.782 1.00 80.38 312 GLU A N 1
ATOM 2502 C CA . GLU A 1 312 ? 28.860 7.596 -12.006 1.00 80.38 312 GLU A CA 1
ATOM 2503 C C . GLU A 1 312 ? 29.851 8.506 -12.744 1.00 80.38 312 GLU A C 1
ATOM 2505 O O . GLU A 1 312 ? 29.675 9.728 -12.739 1.00 80.38 312 GLU A O 1
ATOM 2510 N N . GLU A 1 313 ? 30.850 7.950 -13.437 1.00 79.19 313 GLU A N 1
ATOM 2511 C CA . GLU A 1 313 ? 31.756 8.743 -14.281 1.00 79.19 313 GLU A CA 1
ATOM 2512 C C . GLU A 1 313 ? 30.979 9.501 -15.358 1.00 79.19 313 GLU A C 1
ATOM 2514 O O . GLU A 1 313 ? 31.092 10.723 -15.479 1.00 79.19 313 GLU A O 1
ATOM 2519 N N . LYS A 1 314 ? 30.097 8.804 -16.074 1.00 73.81 314 LYS A N 1
ATOM 2520 C CA . LYS A 1 314 ? 29.320 9.402 -17.163 1.00 73.81 314 LYS A CA 1
ATOM 2521 C C . LYS A 1 314 ? 28.205 10.332 -16.671 1.00 73.81 314 LYS A C 1
ATOM 2523 O O . LYS A 1 314 ? 27.837 11.287 -17.359 1.00 73.81 314 LYS A O 1
ATOM 2528 N N . ARG A 1 315 ? 27.702 10.130 -15.447 1.00 71.81 315 ARG A N 1
ATOM 2529 C CA . ARG A 1 315 ? 26.778 11.059 -14.773 1.00 71.81 315 ARG A CA 1
ATOM 2530 C C . ARG A 1 315 ? 27.417 12.424 -14.548 1.00 71.81 315 ARG A C 1
ATOM 2532 O O . ARG A 1 315 ? 26.749 13.444 -14.735 1.00 71.81 315 ARG A O 1
ATOM 2539 N N . ARG A 1 316 ? 28.710 12.466 -14.203 1.00 73.06 316 ARG A N 1
ATOM 2540 C CA . ARG A 1 316 ? 29.477 13.721 -14.059 1.00 73.06 316 ARG A CA 1
ATOM 2541 C C . ARG A 1 316 ? 29.628 14.468 -15.383 1.00 73.06 316 ARG A C 1
ATOM 2543 O O . ARG A 1 316 ? 29.706 15.693 -15.380 1.00 73.06 316 ARG A O 1
ATOM 2550 N N . GLU A 1 317 ? 29.584 13.751 -16.501 1.00 69.62 317 GLU A N 1
ATOM 2551 C CA . GLU A 1 317 ? 29.588 14.312 -17.859 1.00 69.62 317 GLU A CA 1
ATOM 2552 C C . GLU A 1 317 ? 28.195 14.798 -18.315 1.00 69.62 317 GLU A C 1
ATOM 2554 O O . GLU A 1 317 ? 28.032 15.329 -19.415 1.00 69.62 317 GLU A O 1
ATOM 2559 N N . GLY A 1 318 ? 27.173 14.678 -17.458 1.00 62.25 318 GLY A N 1
ATOM 2560 C CA . GLY A 1 318 ? 25.814 15.160 -17.716 1.00 62.25 318 GLY A CA 1
ATOM 2561 C C . GLY A 1 318 ? 24.945 14.203 -18.536 1.00 62.25 318 GLY A C 1
ATOM 2562 O O . GLY A 1 318 ? 23.862 14.596 -18.991 1.00 62.25 318 GLY A O 1
ATOM 2563 N N . GLU A 1 319 ? 25.390 12.962 -18.725 1.00 66.94 319 GLU A N 1
ATOM 2564 C CA . GLU A 1 319 ? 24.614 11.883 -19.331 1.00 66.94 319 GLU A CA 1
ATOM 2565 C C . GLU A 1 319 ? 23.925 11.038 -18.242 1.00 66.94 319 GLU A C 1
ATOM 2567 O O . GLU A 1 319 ? 24.444 10.863 -17.146 1.00 66.94 319 GLU A O 1
ATOM 2572 N N . CYS A 1 320 ? 22.721 10.525 -18.507 1.00 66.12 320 CYS A N 1
ATOM 2573 C CA . CYS A 1 320 ? 22.008 9.665 -17.559 1.00 66.12 320 CYS A CA 1
ATOM 2574 C C . CYS A 1 320 ? 22.120 8.213 -18.019 1.00 66.12 320 CYS A C 1
ATOM 2576 O O . CYS A 1 320 ? 21.945 7.934 -19.202 1.00 66.12 320 CYS A O 1
ATOM 2578 N N . TYR A 1 321 ? 22.411 7.305 -17.097 1.00 74.69 321 TYR A N 1
ATOM 2579 C CA . TYR A 1 321 ? 22.541 5.879 -17.363 1.00 74.69 321 TYR A CA 1
ATOM 2580 C C . TYR A 1 321 ? 21.696 5.086 -16.375 1.00 74.69 321 TYR A C 1
ATOM 2582 O O . TYR A 1 321 ? 21.357 5.592 -15.304 1.00 74.69 321 TYR A O 1
ATOM 2590 N N . PHE A 1 322 ? 21.359 3.858 -16.743 1.00 78.00 322 PHE A N 1
ATOM 2591 C CA . PHE A 1 322 ? 20.757 2.887 -15.840 1.00 78.00 322 PHE A CA 1
ATOM 2592 C C . PHE A 1 322 ? 21.191 1.473 -16.217 1.00 78.00 322 PHE A C 1
ATOM 2594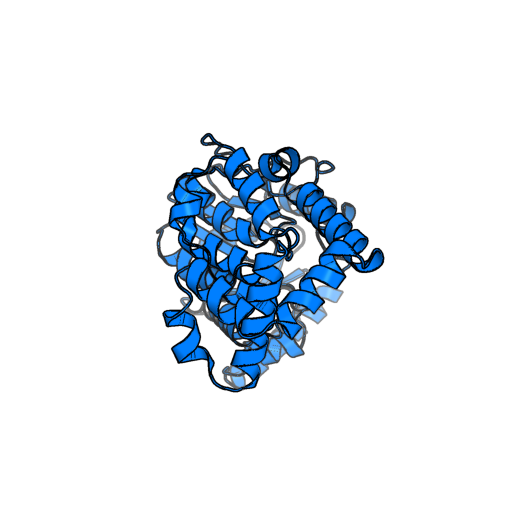 O O . PHE A 1 322 ? 21.529 1.205 -17.372 1.00 78.00 322 PHE A O 1
ATOM 2601 N N . ILE A 1 323 ? 21.164 0.578 -15.237 1.00 81.44 323 ILE A N 1
ATOM 2602 C CA . ILE A 1 323 ? 21.342 -0.856 -15.448 1.00 81.44 323 ILE A CA 1
ATOM 2603 C C . ILE A 1 323 ? 19.971 -1.458 -15.732 1.00 81.44 323 ILE A C 1
ATOM 2605 O O . ILE A 1 323 ? 19.020 -1.200 -14.999 1.00 81.44 323 ILE A O 1
ATOM 2609 N N . HIS A 1 324 ? 19.871 -2.245 -16.789 1.00 81.38 324 HIS A N 1
ATOM 2610 C CA . HIS A 1 324 ? 18.731 -3.091 -17.088 1.00 81.38 324 HIS A CA 1
ATOM 2611 C C . HIS A 1 324 ? 19.105 -4.546 -16.804 1.00 81.38 324 HIS A C 1
ATOM 2613 O O . HIS A 1 324 ? 20.166 -5.003 -17.234 1.00 81.38 324 HIS A O 1
ATOM 2619 N N . HIS A 1 325 ? 18.242 -5.250 -16.081 1.00 81.25 325 HIS A N 1
ATOM 2620 C CA . HIS A 1 325 ? 18.325 -6.684 -15.859 1.00 81.25 325 HIS A CA 1
ATOM 2621 C C . HIS A 1 325 ? 17.097 -7.366 -16.442 1.00 81.25 325 HIS A C 1
ATOM 2623 O O . HIS A 1 325 ? 15.979 -6.960 -16.124 1.00 81.25 325 HIS A O 1
ATOM 2629 N N . ASP A 1 326 ? 17.318 -8.421 -17.217 1.00 80.88 326 ASP A N 1
ATOM 2630 C CA . ASP A 1 326 ? 16.275 -9.353 -17.630 1.00 80.88 326 ASP A CA 1
ATOM 2631 C C . ASP A 1 326 ? 16.846 -10.774 -17.614 1.00 80.88 326 ASP A C 1
ATOM 2633 O O . ASP A 1 326 ? 17.691 -11.132 -18.433 1.00 80.88 326 ASP A O 1
ATOM 2637 N N . ALA A 1 327 ? 16.416 -11.587 -16.652 1.00 79.06 327 ALA A N 1
ATOM 2638 C CA . ALA A 1 327 ? 16.900 -12.952 -16.482 1.00 79.06 327 ALA A CA 1
ATOM 2639 C C . ALA A 1 327 ? 16.494 -13.895 -17.630 1.00 79.06 327 ALA A C 1
ATOM 2641 O O . ALA A 1 327 ? 17.048 -14.992 -17.730 1.00 79.06 327 ALA A O 1
ATOM 2642 N N . PHE A 1 328 ? 15.546 -13.488 -18.479 1.00 78.31 328 PHE A N 1
ATOM 2643 C CA . PHE A 1 328 ? 15.028 -14.293 -19.586 1.00 78.31 328 PHE A CA 1
ATOM 2644 C C . PHE A 1 328 ? 15.698 -13.981 -20.934 1.00 78.31 328 PHE A C 1
ATOM 2646 O O . PHE A 1 328 ? 15.454 -14.690 -21.910 1.00 78.31 328 PHE A O 1
ATOM 2653 N N . GLU A 1 329 ? 16.553 -12.959 -20.995 1.00 74.31 329 GLU A N 1
ATOM 2654 C CA . GLU A 1 329 ? 17.298 -12.563 -22.195 1.00 74.31 329 GLU A CA 1
ATOM 2655 C C . GLU A 1 329 ? 18.699 -13.199 -22.240 1.00 74.31 329 GLU A C 1
ATOM 2657 O O . GLU A 1 329 ? 19.313 -13.479 -21.207 1.00 74.31 329 GLU A O 1
ATOM 2662 N N . GLU A 1 330 ? 19.255 -13.388 -23.447 1.00 64.44 330 GLU A N 1
ATOM 2663 C CA . GLU A 1 330 ? 20.625 -13.916 -23.619 1.00 64.44 330 GLU A CA 1
ATOM 2664 C C . GLU A 1 330 ? 21.680 -13.012 -22.961 1.00 64.44 330 GLU A C 1
ATOM 2666 O O . GLU A 1 330 ? 22.674 -13.491 -22.410 1.00 64.44 330 GLU A O 1
ATOM 2671 N N . VAL A 1 331 ? 21.451 -11.695 -23.004 1.00 64.69 331 VAL A N 1
ATOM 2672 C CA . VAL A 1 331 ? 22.248 -10.693 -22.291 1.00 64.69 331 VAL A CA 1
ATOM 2673 C C . VAL A 1 331 ? 21.446 -10.234 -21.083 1.00 64.69 331 VAL A C 1
ATOM 2675 O O . VAL A 1 331 ? 20.632 -9.319 -21.164 1.00 64.69 331 VAL A O 1
ATOM 2678 N N . ASN A 1 332 ? 21.694 -10.885 -19.950 1.00 71.19 332 ASN A N 1
ATOM 2679 C CA . ASN A 1 332 ? 20.896 -10.689 -18.747 1.00 71.19 332 ASN A CA 1
ATOM 2680 C C . ASN A 1 332 ? 21.150 -9.363 -18.019 1.00 71.19 332 ASN A C 1
ATOM 2682 O O . ASN A 1 332 ? 20.315 -8.947 -17.225 1.00 71.19 332 ASN A O 1
ATOM 2686 N N . TRP A 1 333 ? 22.272 -8.685 -18.267 1.00 75.69 333 TRP A N 1
ATOM 2687 C CA . TRP A 1 333 ? 22.554 -7.366 -17.706 1.00 75.69 333 TRP A CA 1
ATOM 2688 C C . TRP A 1 333 ? 23.112 -6.414 -18.766 1.00 75.69 333 TRP A C 1
ATOM 2690 O O . TRP A 1 333 ? 24.099 -6.719 -19.438 1.00 75.69 333 TRP A O 1
ATOM 2700 N N . GLU A 1 334 ? 22.524 -5.225 -18.877 1.00 78.06 334 GLU A N 1
ATOM 2701 C CA . GLU A 1 334 ? 22.908 -4.208 -19.858 1.00 78.06 334 GLU A CA 1
ATOM 2702 C C . GLU A 1 334 ? 22.983 -2.817 -19.213 1.00 78.06 334 GLU A C 1
ATOM 2704 O O . GLU A 1 334 ? 22.132 -2.442 -18.409 1.00 78.06 334 GLU A O 1
ATOM 2709 N N . VAL A 1 335 ? 23.987 -2.016 -19.583 1.00 77.44 335 VAL A N 1
ATOM 2710 C CA . VAL A 1 335 ? 24.037 -0.590 -19.227 1.00 77.44 335 VAL A CA 1
ATOM 2711 C C . VAL A 1 335 ? 23.473 0.230 -20.372 1.00 77.44 335 VAL A C 1
ATOM 2713 O O . VAL A 1 335 ? 24.019 0.246 -21.477 1.00 77.44 335 VAL A O 1
ATOM 2716 N N . ILE A 1 336 ? 22.403 0.965 -20.093 1.00 75.38 336 ILE A N 1
ATOM 2717 C CA . ILE A 1 336 ? 21.678 1.735 -21.097 1.00 75.38 336 ILE A CA 1
ATOM 2718 C C . ILE A 1 336 ? 21.932 3.230 -20.896 1.00 75.38 336 ILE A C 1
ATOM 2720 O O . ILE A 1 336 ? 21.820 3.763 -19.793 1.00 75.38 336 ILE A O 1
ATOM 2724 N N . SER A 1 337 ? 22.252 3.926 -21.995 1.00 70.44 337 SER A N 1
ATOM 2725 C CA . SER A 1 337 ? 22.450 5.382 -22.024 1.00 70.44 337 SER A CA 1
ATOM 2726 C C . SER A 1 337 ? 21.170 6.143 -22.383 1.00 70.44 337 SER A C 1
ATOM 2728 O O . SER A 1 337 ? 20.542 5.915 -23.421 1.00 70.44 337 SER A O 1
ATOM 2730 N N . LEU A 1 338 ? 20.835 7.139 -21.568 1.00 62.47 338 LEU A N 1
ATOM 2731 C CA . LEU A 1 338 ? 19.832 8.168 -21.827 1.00 62.47 338 LEU A CA 1
ATOM 2732 C C . LEU A 1 338 ? 20.530 9.476 -22.203 1.00 62.47 338 LEU A C 1
ATOM 2734 O O . LEU A 1 338 ? 20.622 10.421 -21.415 1.00 62.47 338 LEU A O 1
ATOM 2738 N N . ARG A 1 339 ? 21.009 9.565 -23.448 1.00 53.28 339 ARG A N 1
ATOM 2739 C CA . ARG A 1 339 ? 21.474 10.849 -23.992 1.00 53.28 339 ARG A CA 1
ATOM 2740 C C . ARG A 1 339 ? 20.325 11.858 -24.057 1.00 53.28 339 ARG A C 1
ATOM 2742 O O . ARG A 1 339 ? 19.188 11.505 -24.394 1.00 53.28 339 ARG A O 1
ATOM 2749 N N . LYS A 1 340 ? 20.627 13.142 -23.820 1.00 45.25 340 LYS A N 1
ATOM 2750 C CA . LYS A 1 340 ? 19.708 14.253 -24.127 1.00 45.25 340 LYS A CA 1
ATOM 2751 C C . LYS A 1 340 ? 19.244 14.123 -25.587 1.00 45.25 340 LYS A C 1
ATOM 2753 O O . LYS A 1 340 ? 20.041 14.273 -26.503 1.00 45.25 340 LYS A O 1
ATOM 2758 N N . GLY A 1 341 ? 17.959 13.819 -25.789 1.00 42.22 341 GLY A N 1
ATOM 2759 C CA . GLY A 1 341 ? 17.315 13.806 -27.109 1.00 42.22 341 GLY A CA 1
ATOM 2760 C C . GLY A 1 341 ? 16.957 12.440 -27.713 1.00 42.22 341 GLY A C 1
ATOM 2761 O O . GLY A 1 341 ? 16.374 12.435 -28.787 1.00 42.22 341 GLY A O 1
ATOM 2762 N N . LYS A 1 342 ? 17.228 11.293 -27.064 1.00 41.66 342 LYS A N 1
ATOM 2763 C CA . LYS A 1 342 ? 16.845 9.953 -27.585 1.00 41.66 342 LYS A CA 1
ATOM 2764 C C . LYS A 1 342 ? 15.946 9.150 -26.635 1.00 41.66 342 LYS A C 1
ATOM 2766 O O . LYS A 1 342 ? 16.232 8.008 -26.292 1.00 41.66 342 LYS A O 1
ATOM 2771 N N . ILE A 1 343 ? 14.834 9.755 -26.225 1.00 44.53 343 ILE A N 1
ATOM 2772 C CA . ILE A 1 343 ? 13.790 9.117 -25.394 1.00 44.53 343 ILE A CA 1
ATOM 2773 C C . ILE A 1 343 ? 12.970 8.092 -26.196 1.00 44.53 343 ILE A C 1
ATOM 2775 O O . ILE A 1 343 ? 12.360 7.201 -25.619 1.00 44.53 343 ILE A O 1
ATOM 2779 N N . GLU A 1 344 ? 13.031 8.132 -27.528 1.00 40.78 344 GLU A N 1
ATOM 2780 C CA . GLU A 1 344 ? 12.443 7.111 -28.409 1.00 40.78 344 GLU A CA 1
ATOM 2781 C C . GLU A 1 344 ? 12.983 5.695 -28.127 1.00 40.78 344 GLU A C 1
ATOM 2783 O O . GLU A 1 344 ? 12.286 4.713 -28.368 1.00 40.78 344 GLU A O 1
ATOM 2788 N N . ARG A 1 345 ? 14.180 5.569 -27.529 1.00 39.78 345 ARG A N 1
ATOM 2789 C CA . ARG A 1 345 ? 14.701 4.278 -27.051 1.00 39.78 345 ARG A CA 1
ATOM 2790 C C . ARG A 1 345 ? 14.040 3.788 -25.768 1.00 39.78 345 ARG A C 1
ATOM 2792 O O . ARG A 1 345 ? 13.865 2.585 -25.651 1.00 39.78 345 ARG A O 1
ATOM 2799 N N . LEU A 1 346 ? 13.613 4.671 -24.856 1.00 41.25 346 LEU A N 1
ATOM 2800 C CA . LEU A 1 346 ? 12.822 4.248 -23.692 1.00 41.25 346 LEU A CA 1
ATOM 2801 C C . LEU A 1 346 ? 11.516 3.608 -24.150 1.00 41.25 346 LEU A C 1
ATOM 2803 O O . LEU A 1 346 ? 11.175 2.559 -23.638 1.00 41.25 346 LEU A O 1
ATOM 2807 N N . ARG A 1 347 ? 10.844 4.143 -25.178 1.00 40.97 347 ARG A N 1
ATOM 2808 C CA . ARG A 1 347 ? 9.664 3.492 -25.785 1.00 40.97 347 ARG A CA 1
ATOM 2809 C C . ARG A 1 347 ? 9.948 2.065 -26.271 1.00 40.97 347 ARG A C 1
ATOM 2811 O O . ARG A 1 347 ? 9.135 1.180 -26.042 1.00 40.97 347 ARG A O 1
ATOM 2818 N N . GLY A 1 348 ? 11.086 1.841 -26.932 1.00 42.94 348 GLY A N 1
ATOM 2819 C CA . GLY A 1 348 ? 11.502 0.505 -27.378 1.00 42.94 348 GLY A CA 1
ATOM 2820 C C . GLY A 1 348 ? 11.885 -0.430 -26.229 1.00 42.94 348 GLY A C 1
ATOM 2821 O O . GLY A 1 348 ? 11.650 -1.626 -26.318 1.00 42.94 348 GLY A O 1
ATOM 2822 N N . ILE A 1 349 ? 12.431 0.125 -25.148 1.00 45.00 349 ILE A N 1
ATOM 2823 C CA . ILE A 1 349 ? 12.773 -0.594 -23.921 1.00 45.00 349 ILE A CA 1
ATOM 2824 C C . ILE A 1 349 ? 11.501 -0.956 -23.153 1.00 45.00 349 ILE A C 1
ATOM 2826 O O . ILE A 1 349 ? 11.317 -2.118 -22.850 1.00 45.00 349 ILE A O 1
ATOM 2830 N N . PHE A 1 350 ? 10.562 -0.028 -22.949 1.00 43.28 350 PHE A N 1
ATOM 2831 C CA . PHE A 1 350 ? 9.254 -0.333 -22.368 1.00 43.28 350 PHE A CA 1
ATOM 2832 C C . PHE A 1 350 ? 8.511 -1.397 -23.198 1.00 43.28 350 PHE A C 1
ATOM 2834 O O . PHE A 1 350 ? 7.974 -2.319 -22.618 1.00 43.28 350 PHE A O 1
ATOM 2841 N N . ARG A 1 351 ? 8.575 -1.361 -24.538 1.00 44.31 351 ARG A N 1
ATOM 2842 C CA . ARG A 1 351 ? 8.011 -2.422 -25.406 1.00 44.31 351 ARG A CA 1
ATOM 2843 C C . ARG A 1 351 ? 8.746 -3.771 -25.378 1.00 44.31 351 ARG A C 1
ATOM 2845 O O . ARG A 1 351 ? 8.207 -4.741 -25.890 1.00 44.31 351 ARG A O 1
ATOM 2852 N N . ARG A 1 352 ? 10.000 -3.819 -24.919 1.00 41.22 352 ARG A N 1
ATOM 2853 C CA . ARG A 1 352 ? 10.781 -5.066 -24.785 1.00 41.22 352 ARG A CA 1
ATOM 2854 C C . ARG A 1 352 ? 10.714 -5.635 -23.370 1.00 41.22 352 ARG A C 1
ATOM 2856 O O . ARG A 1 352 ? 10.755 -6.842 -23.198 1.00 41.22 352 ARG A O 1
ATOM 2863 N N . ILE A 1 353 ? 10.636 -4.757 -22.374 1.00 42.81 353 ILE A N 1
ATOM 2864 C CA . ILE A 1 353 ? 10.577 -5.098 -20.953 1.00 42.81 353 ILE A CA 1
ATOM 2865 C C . ILE A 1 353 ? 9.172 -5.558 -20.559 1.00 42.81 353 ILE A C 1
ATOM 2867 O O . ILE A 1 353 ? 9.058 -6.494 -19.762 1.00 42.81 353 ILE A O 1
ATOM 2871 N N . PHE A 1 354 ? 8.139 -4.900 -21.098 1.00 37.50 354 PHE A N 1
ATOM 2872 C CA . PHE A 1 354 ? 6.737 -5.094 -20.736 1.00 37.50 354 PHE A CA 1
ATOM 2873 C C . PHE A 1 354 ? 5.957 -5.797 -21.838 1.00 37.50 354 PHE A C 1
ATOM 2875 O O . PHE A 1 354 ? 5.814 -5.198 -22.930 1.00 37.50 354 PHE A O 1
#

Radius of gyration: 23.99 Å; Cα contacts (8 Å, |Δi|>4): 463; chains: 1; bounding box: 54×44×69 Å

Secondary structure (DSSP, 8-state):
----STT-TTSHHHHHHHHHHHHHH-TTSEEEEESS--S--SEEP-EEHHHHHHTHHHHHHHHHHH-SS-S---GGGGGG--HHHHHHHHHHHHSPPPHHHHHHHHHHHHHHTTT-HHHHHHH-SSHHHHHHHHHHTHHHHHHHHHHHHH-HHHHHHHHHHHHHHHHHHSHHHHTTTEESS------SSEEEEEESTTSTTTGGGHHHHHHHHHHH-SSEEEEESS---HHHHHHHHHHHHHSGGGSTTEEEEE---TTS--SSHHHHHHHHHHHHHEEEES---HHHHHHHHTTS-HHHHHHHHHHHHHHHHHHHTT-EEEEEEETTSSS-EEEEEE-TT-THHHHHHHHHH-

Sequence (354 aa):
MNRKGKLSLNNPETFDMLLKLVNKKLPEANTMYFGVREDLNVERLLASMESVKEAADIVAEALAAISEKVRKIKPEKLKNMNVEDFSNFLVKIMGPPSTLKDMSMRLQKGIEKRGGATKFIASMASVTRLIEYLLTGAKGFFIVIKQHAFDKEFKEKLKEKEEEAKSLYSYDVIGKMLADEEETPFREGVNVVFTDCFGRNYGFLIPVIIQEFLRTFNEGIIVLDDLPQPDVYSKVIQWIVNRPDEVEGCKLALFVPSAYLPTVEECVDSVRKMVSEKCIVFDMNSDFFHTLHERASATVHAWLYEKFFEMEEKRREGECYFIHHDAFEEVNWEVISLRKGKIERLRGIFRRIF

pLDDT: mean 77.0, std 14.8, range [37.5, 97.94]

Mean predicted aligned error: 10.92 Å

Foldseek 3Di:
DQPDDPCRCVDVVNVVVVVCVCCVLPVPAQEEEAAQDDPDPHHHDAFELVLCLVCLVLLQCLLLLLFPQRVGDDSVCSNPDFLQSVLVVQLVRQADDDLLSVLVVVVQVVCVVVVNNPVVVVQPPDSVVSVVVCVVVVVSSCVSCCCCPPPPVSVVVRVVRSVVSCVLRPSSRSVSHYHNDDDPPDDPEEYEYEYPQLESSRLSCVSSVVSRNLVVDLAYEYEYAAHRQCVRNLVVLVCVLPPQVPRPRYYYHHHYDQVDDRPDPSNLVSVLSVVQAWDKAQDHDPVNVCSSCVVPDPVVVVVVVVLNVVQVVVVVVVKGWIWIAHPPDPCGIDIDTDDPPPSVVVVVVVVVRD

Solvent-accessible surface area (backbone atoms only — not comparable to full-atom values): 19616 Å² total; per-residue (Å²): 108,85,77,83,55,93,79,25,66,89,38,67,68,41,34,53,52,50,50,52,46,44,53,72,71,40,73,74,46,49,61,31,34,36,42,82,79,79,90,63,99,56,53,68,37,43,31,24,39,61,24,43,35,76,34,11,63,62,34,23,52,38,51,19,58,69,22,92,77,38,84,71,54,65,35,75,66,49,56,77,41,48,55,60,54,45,17,54,47,44,24,65,47,60,21,56,68,52,76,69,51,47,49,52,51,52,51,49,54,57,37,47,77,67,74,48,54,77,72,48,65,76,65,51,83,42,75,65,56,49,49,54,58,39,66,77,43,52,73,62,52,52,51,51,50,46,40,72,74,69,34,63,69,58,45,50,54,42,48,54,39,36,52,50,22,44,69,67,26,28,49,80,46,43,56,46,36,36,34,70,55,90,51,77,79,77,63,88,50,43,31,40,41,44,60,74,32,34,29,76,91,40,30,50,48,56,57,24,52,53,39,38,49,60,73,74,39,63,53,36,36,44,36,36,72,53,64,46,43,41,90,62,30,37,67,56,52,48,48,62,75,66,46,52,83,76,46,77,61,39,43,76,45,69,39,75,70,45,89,62,72,60,89,34,64,74,36,45,53,43,52,31,53,49,55,65,44,51,37,78,45,72,76,72,39,69,69,45,50,49,66,59,45,68,85,55,52,74,67,56,52,54,50,51,52,53,47,54,50,55,39,53,58,40,39,76,74,74,38,46,46,32,40,40,35,31,64,89,44,96,70,36,69,44,82,47,79,48,53,94,87,53,60,72,53,53,56,54,46,50,63,70,77,97